Protein AF-A0A2R6E714-F1 (afdb_monomer_lite)

Secondary structure (DSSP, 8-state):
--HHHHHHHT-GGGB--SHHHHHHHHHHHHHHHHTTSS--EEEEETTEEEEE-SS-EEEEETTS-EEEEHHHHHHHHHHHHHHTBTT--PPSSPPP-PPPPTTT--S-S-HHHHHHHHHHHHHHHHHHHHHHHHHHHHHTTSSPPPTT--TTTTTHHHHHHHHHHHHHHHHHHHHHHHHHHHHHHHHHHHHHHHHHHH---TT---TTS-HHHHHHHHTTSS-SPPTTSSSS--

Foldseek 3Di:
DDVVVVCVQPPPVQFQFAPQLQVLLQLQVLQCLVVVVAPWQWDDDRFWIWTDFLAKIWIAGRRLDIDMDDPNSVSSNVSSVQSRGPPHDGDDPHPRSDHDALVPQDQDDCVVVLVVLLVQLVVLLVQLVVLCVVLVCVVVVVDDDDPPDDPVRVPSVVSNVSSCVSNVVSVVSVVVSVVVSVVSRVVSVVSSVRNVSNPDDQLDDHPRDPPVVSCVSNPPPPPDPDPPPPPPPD

Radius of gyration: 31.48 Å; chains: 1; bounding box: 95×39×86 Å

Sequence (234 aa):
MSGEEWEAAFDPESWITGEELLDRVEDELNQRVADREVFARLERREERILAYSDTGYAVVYADGSVEGRGTVLRDVKPTVALCSMESYDPPADPPEGELPEPEEVPEGSGRLGNWMLQAVAGTQVLAGVALLGAWLLITVGVLSPPAGATVRSLNVVGMLVAGVLFVGIGVFLFAVVANARLSDRFRAEEYRNRLRAVDLEPGERPEMLPDEERAALDGREDGRPSEEDAHDAG

Structure (mmCIF, N/CA/C/O backbone):
data_AF-A0A2R6E714-F1
#
_entry.id   AF-A0A2R6E714-F1
#
loop_
_atom_site.group_PDB
_atom_site.id
_atom_site.type_symbol
_atom_site.label_atom_id
_atom_site.label_alt_id
_atom_site.label_comp_id
_atom_site.label_asym_id
_atom_site.label_entity_id
_atom_site.label_seq_id
_atom_site.pdbx_PDB_ins_code
_atom_site.Cartn_x
_atom_site.Cartn_y
_atom_site.Cartn_z
_atom_site.occupancy
_atom_site.B_iso_or_equiv
_atom_site.auth_seq_id
_atom_site.auth_comp_id
_atom_site.auth_asym_id
_atom_site.auth_atom_id
_atom_site.pdbx_PDB_model_num
ATOM 1 N N . MET A 1 1 ? 15.161 -5.461 30.558 1.00 63.09 1 MET A N 1
ATOM 2 C CA . MET A 1 1 ? 13.979 -5.799 31.360 1.00 63.09 1 MET A CA 1
ATOM 3 C C . MET A 1 1 ? 14.310 -7.002 32.212 1.00 63.09 1 MET A C 1
ATOM 5 O O . MET A 1 1 ? 14.762 -8.008 31.666 1.00 63.09 1 MET A O 1
ATOM 9 N N . SER A 1 2 ? 14.175 -6.868 33.526 1.00 76.62 2 SER A N 1
ATOM 10 C CA . SER A 1 2 ? 14.183 -8.005 34.449 1.00 76.62 2 SER A CA 1
ATOM 11 C C . SER A 1 2 ? 12.845 -8.762 34.366 1.00 76.62 2 SER A C 1
ATOM 13 O O . SER A 1 2 ? 11.890 -8.274 33.763 1.00 76.62 2 SER A O 1
ATOM 15 N N . GLY A 1 3 ? 12.768 -9.966 34.941 1.00 78.12 3 GLY A N 1
ATOM 16 C CA . GLY A 1 3 ? 11.505 -10.716 35.010 1.00 78.12 3 GLY A CA 1
ATOM 17 C C . GLY A 1 3 ? 10.437 -10.008 35.852 1.00 78.12 3 GLY A C 1
ATOM 18 O O . GLY A 1 3 ? 9.267 -10.048 35.507 1.00 78.12 3 GLY A O 1
ATOM 19 N N . GLU A 1 4 ? 10.853 -9.287 36.892 1.00 73.75 4 GLU A N 1
ATOM 20 C CA . GLU A 1 4 ? 9.964 -8.524 37.780 1.00 73.75 4 GLU A CA 1
ATOM 21 C C . GLU A 1 4 ? 9.359 -7.296 37.077 1.00 73.75 4 GLU A C 1
ATOM 23 O O . GLU A 1 4 ? 8.185 -6.999 37.268 1.00 73.75 4 GLU A O 1
ATOM 28 N N . GLU A 1 5 ? 10.123 -6.620 36.207 1.00 68.12 5 GLU A N 1
ATOM 29 C CA . GLU A 1 5 ? 9.596 -5.547 35.344 1.00 68.12 5 GLU A CA 1
ATOM 30 C C . GLU A 1 5 ? 8.601 -6.076 34.300 1.00 68.12 5 GLU A C 1
ATOM 32 O O . GLU A 1 5 ? 7.689 -5.358 33.902 1.00 68.12 5 GLU A O 1
ATOM 37 N N . TRP A 1 6 ? 8.771 -7.323 33.847 1.00 68.94 6 TRP A N 1
ATOM 38 C CA . TRP A 1 6 ? 7.810 -7.985 32.962 1.00 68.94 6 TRP A CA 1
ATOM 39 C C . TRP A 1 6 ? 6.520 -8.345 33.703 1.00 68.94 6 TRP A C 1
ATOM 41 O O . TRP A 1 6 ? 5.448 -8.071 33.190 1.00 68.94 6 TRP A O 1
ATOM 51 N N . GLU A 1 7 ? 6.599 -8.917 34.904 1.00 69.00 7 GLU A N 1
ATOM 52 C CA . GLU A 1 7 ? 5.410 -9.284 35.688 1.00 69.00 7 GLU A CA 1
ATOM 53 C C . GLU A 1 7 ? 4.562 -8.047 36.035 1.00 69.00 7 GLU A C 1
ATOM 55 O O . GLU A 1 7 ? 3.351 -8.058 35.845 1.00 69.00 7 GLU A O 1
ATOM 60 N N . ALA A 1 8 ? 5.206 -6.949 36.450 1.00 69.81 8 ALA A N 1
ATOM 61 C CA . ALA A 1 8 ? 4.522 -5.696 36.775 1.00 69.81 8 ALA A CA 1
ATOM 62 C C . ALA A 1 8 ? 3.852 -5.034 35.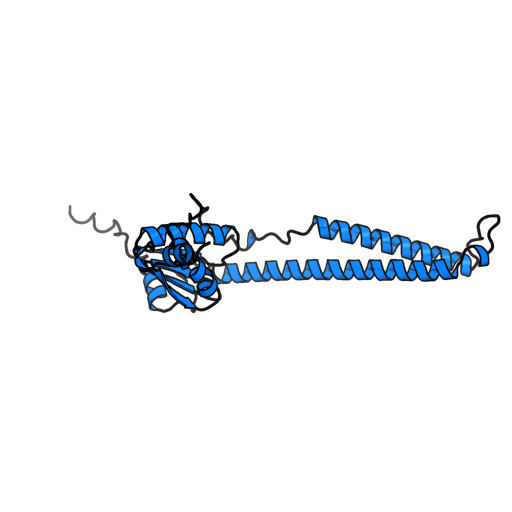557 1.00 69.81 8 ALA A C 1
ATOM 64 O O . ALA A 1 8 ? 2.790 -4.439 35.691 1.00 69.81 8 ALA A O 1
ATOM 65 N N . ALA A 1 9 ? 4.441 -5.144 34.361 1.00 64.06 9 ALA A N 1
ATOM 66 C CA . ALA A 1 9 ? 3.860 -4.577 33.140 1.00 64.06 9 ALA A CA 1
ATOM 67 C C . ALA A 1 9 ? 2.614 -5.339 32.638 1.00 64.06 9 ALA A C 1
ATOM 69 O O . ALA A 1 9 ? 1.855 -4.808 31.829 1.00 64.06 9 ALA A O 1
ATOM 70 N N . PHE A 1 10 ? 2.404 -6.577 33.097 1.00 66.44 10 PHE A N 1
ATOM 71 C CA . PHE A 1 10 ? 1.280 -7.433 32.705 1.00 66.44 10 PHE A CA 1
ATOM 72 C C . PHE A 1 10 ? 0.380 -7.803 33.894 1.00 66.44 10 PHE A C 1
ATOM 74 O O . PHE A 1 10 ? -0.338 -8.800 33.814 1.00 66.44 10 PHE A O 1
ATOM 81 N N . ASP A 1 11 ? 0.399 -7.010 34.972 1.00 71.12 11 ASP A N 1
ATOM 82 C CA . ASP A 1 11 ? -0.481 -7.184 36.128 1.00 71.12 11 ASP A CA 1
ATOM 83 C C . ASP A 1 11 ? -1.913 -6.715 35.796 1.00 71.12 11 ASP A C 1
ATOM 85 O O . ASP A 1 11 ? -2.128 -5.512 35.618 1.00 71.12 11 ASP A O 1
ATOM 89 N N . PRO A 1 12 ? -2.910 -7.620 35.727 1.00 66.31 12 PRO A N 1
ATOM 90 C CA . PRO A 1 12 ? -4.286 -7.261 35.395 1.00 66.31 12 PRO A CA 1
ATOM 91 C C . PRO A 1 12 ? -4.933 -6.296 36.394 1.00 66.31 12 PRO A C 1
ATOM 93 O O . PRO A 1 12 ? -5.880 -5.606 36.029 1.00 66.31 12 PRO A O 1
ATOM 96 N N . GLU A 1 13 ? -4.446 -6.236 37.641 1.00 69.12 13 GLU A N 1
ATOM 97 C CA . GLU A 1 13 ? -4.960 -5.300 38.654 1.00 69.12 13 GLU A CA 1
ATOM 98 C C . GLU A 1 13 ? -4.519 -3.847 38.396 1.00 69.12 13 GLU A C 1
ATOM 100 O O . GLU A 1 13 ? -5.123 -2.921 38.932 1.00 69.12 13 GLU A O 1
ATOM 105 N N . SER A 1 14 ? -3.500 -3.648 37.551 1.00 74.88 14 SER A N 1
ATOM 106 C CA . SER A 1 14 ? -3.000 -2.334 37.111 1.00 74.88 14 SER A CA 1
ATOM 107 C C . SER A 1 14 ? -3.594 -1.854 35.785 1.00 74.88 14 SER A C 1
ATOM 109 O O . SER A 1 14 ? -3.217 -0.798 35.282 1.00 74.88 14 SER A O 1
ATOM 111 N N . TRP A 1 15 ? -4.478 -2.637 35.162 1.00 85.75 15 TRP A N 1
ATOM 112 C CA . TRP A 1 15 ? -5.020 -2.275 33.860 1.00 85.75 15 TRP A CA 1
ATOM 113 C C . TRP A 1 15 ? -6.169 -1.279 33.984 1.00 85.75 15 TRP A C 1
ATOM 115 O O . TRP A 1 15 ? -7.102 -1.452 34.771 1.00 85.75 15 TRP A O 1
ATOM 125 N N . ILE A 1 16 ? -6.113 -0.251 33.145 1.00 89.38 16 ILE A N 1
ATOM 126 C CA . ILE A 1 16 ? -7.151 0.764 33.017 1.00 89.38 16 ILE A CA 1
ATOM 127 C C . ILE A 1 16 ? -8.397 0.109 32.407 1.00 89.38 16 ILE A C 1
ATOM 129 O O . ILE A 1 16 ? -8.319 -0.588 31.393 1.00 89.38 16 ILE A O 1
ATOM 133 N N . THR A 1 17 ? -9.550 0.348 33.032 1.00 91.62 17 THR A N 1
ATOM 134 C CA . THR A 1 17 ? -10.887 -0.097 32.602 1.00 91.62 17 THR A CA 1
ATOM 135 C C . THR A 1 17 ? -11.885 1.053 32.784 1.00 91.62 17 THR A C 1
ATOM 137 O O . THR A 1 17 ? -11.533 2.122 33.281 1.00 91.62 17 THR A O 1
ATOM 140 N N . GLY A 1 18 ? -13.139 0.861 32.387 1.00 92.06 18 GLY A N 1
ATOM 141 C CA . GLY A 1 18 ? -14.184 1.872 32.495 1.00 92.06 18 GLY A CA 1
ATOM 142 C C . GLY A 1 18 ? -14.181 2.861 31.331 1.00 92.06 18 GLY A C 1
ATOM 143 O O . GLY A 1 18 ? -13.723 2.560 30.230 1.00 92.06 18 GLY A O 1
ATOM 144 N N . GLU A 1 19 ? -14.708 4.053 31.596 1.00 93.19 19 GLU A N 1
ATOM 145 C CA . GLU A 1 19 ? -14.774 5.159 30.634 1.00 93.19 19 GLU A CA 1
ATOM 146 C C . GLU A 1 19 ? -13.377 5.590 30.166 1.00 93.19 19 GLU A C 1
ATOM 148 O O . GLU A 1 19 ? -13.167 5.757 28.973 1.00 93.19 19 GLU A O 1
ATOM 153 N N . GLU A 1 20 ? -12.395 5.615 31.074 1.00 93.44 20 GLU A N 1
ATOM 154 C CA . GLU A 1 20 ? -11.011 5.979 30.750 1.00 93.44 20 GLU A CA 1
ATOM 155 C C . GLU A 1 20 ? -10.380 5.038 29.713 1.00 93.44 20 GLU A C 1
ATOM 157 O O . GLU A 1 20 ? -9.683 5.486 28.804 1.00 93.44 20 GLU A O 1
ATOM 162 N N . LEU A 1 21 ? -10.644 3.728 29.803 1.00 94.38 21 LEU A N 1
ATOM 163 C CA . LEU A 1 21 ? -10.187 2.784 28.782 1.00 94.38 21 LEU A CA 1
ATOM 164 C C . LEU A 1 21 ? -10.841 3.080 27.434 1.00 94.38 21 LEU A C 1
ATOM 166 O O . LEU A 1 21 ? -10.167 3.030 26.407 1.00 94.38 21 LEU A O 1
ATOM 170 N N . LEU A 1 22 ? -12.147 3.344 27.433 1.00 95.19 22 LEU A N 1
ATOM 171 C CA . LEU A 1 22 ? -12.879 3.606 26.202 1.00 95.19 22 LEU A CA 1
ATOM 172 C C . LEU A 1 22 ? -12.367 4.879 25.531 1.00 95.19 22 LEU A C 1
ATOM 174 O O . LEU A 1 22 ? -12.078 4.827 24.344 1.00 95.19 22 LEU A O 1
ATOM 178 N N . ASP A 1 23 ? -12.142 5.956 26.276 1.00 94.25 23 ASP A N 1
ATOM 179 C CA . ASP A 1 23 ? -11.608 7.207 25.726 1.00 94.25 23 ASP A CA 1
ATOM 180 C C . ASP A 1 23 ? -10.210 6.986 25.120 1.00 94.25 23 ASP A C 1
ATOM 182 O O . ASP A 1 23 ? -9.949 7.334 23.970 1.00 94.25 23 ASP A O 1
ATOM 186 N N . ARG A 1 24 ? -9.335 6.264 25.833 1.00 95.31 24 ARG A N 1
ATOM 187 C CA . ARG A 1 24 ? -7.996 5.891 25.341 1.00 95.31 24 ARG A CA 1
ATOM 188 C C . ARG A 1 24 ? -8.042 5.021 24.082 1.00 95.31 24 ARG A C 1
ATOM 190 O O . ARG A 1 24 ? -7.160 5.111 23.228 1.00 95.31 24 ARG A O 1
ATOM 197 N N . VAL A 1 25 ? -9.015 4.117 23.985 1.00 95.56 25 VAL A N 1
ATOM 198 C CA . VAL A 1 25 ? -9.2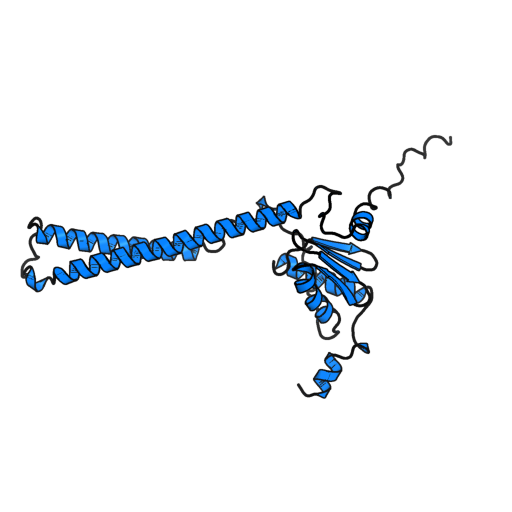06 3.249 22.814 1.00 95.56 25 VAL A CA 1
ATOM 199 C C . VAL A 1 25 ? -9.792 4.031 21.647 1.00 95.56 25 VAL A C 1
ATOM 201 O O . VAL A 1 25 ? -9.364 3.814 20.517 1.00 95.56 25 VAL A O 1
ATOM 204 N N . GLU A 1 26 ? -10.751 4.917 21.898 1.00 94.62 26 GLU A N 1
ATOM 205 C CA . GLU A 1 26 ? -11.333 5.802 20.892 1.00 94.62 26 GLU A CA 1
ATOM 206 C C . GLU A 1 26 ? -10.248 6.665 20.255 1.00 94.62 26 GLU A C 1
ATOM 208 O O . GLU A 1 26 ? -10.126 6.664 19.030 1.00 94.62 26 GLU A O 1
ATOM 213 N N . ASP A 1 27 ? -9.396 7.290 21.068 1.00 95.00 27 ASP A N 1
ATOM 214 C CA . ASP A 1 27 ? -8.318 8.139 20.575 1.00 95.00 27 ASP A CA 1
ATOM 215 C C . ASP A 1 27 ? -7.317 7.361 19.702 1.00 95.00 27 ASP A C 1
ATOM 217 O O . ASP A 1 27 ? -7.001 7.732 18.566 1.00 95.00 27 ASP A O 1
ATOM 221 N N . GLU A 1 28 ? -6.853 6.216 20.200 1.00 95.06 28 GLU A N 1
ATOM 222 C CA . GLU A 1 28 ? -5.918 5.361 19.473 1.00 95.06 28 GLU A CA 1
ATOM 223 C C . GLU A 1 28 ? -6.531 4.803 18.178 1.00 95.06 28 GLU A C 1
ATOM 225 O O . GLU A 1 28 ? -5.862 4.740 17.145 1.00 95.06 28 GLU A O 1
ATOM 230 N N . LEU A 1 29 ? -7.803 4.392 18.197 1.00 94.75 29 LEU A N 1
ATOM 231 C CA . LEU A 1 29 ? -8.477 3.889 17.001 1.00 94.75 29 LEU A CA 1
ATOM 232 C C . LEU A 1 29 ? -8.713 5.003 15.979 1.00 94.75 29 LEU A C 1
ATOM 234 O O . LEU A 1 29 ? -8.493 4.757 14.794 1.00 94.75 29 LEU A O 1
ATOM 238 N N . ASN A 1 30 ? -9.094 6.207 16.410 1.00 94.00 30 ASN A N 1
ATOM 239 C CA . ASN A 1 30 ? -9.240 7.370 15.534 1.00 94.00 30 ASN A CA 1
ATOM 240 C C . ASN A 1 30 ? -7.927 7.669 14.797 1.00 94.00 30 ASN A C 1
ATOM 242 O O . ASN A 1 30 ? -7.911 7.765 13.565 1.00 94.00 30 ASN A O 1
ATOM 246 N N . GLN A 1 31 ? -6.805 7.684 15.523 1.00 93.56 31 GLN A N 1
ATOM 247 C CA . GLN A 1 31 ? -5.484 7.855 14.922 1.00 93.56 31 GLN A CA 1
ATOM 248 C C . GLN A 1 31 ? -5.155 6.741 13.921 1.00 93.56 31 GLN A C 1
ATOM 250 O O . GLN A 1 31 ? -4.731 7.015 12.799 1.00 93.56 31 GLN A O 1
ATOM 255 N N . ARG A 1 32 ? -5.386 5.474 14.281 1.00 93.19 32 ARG A N 1
ATOM 256 C CA . ARG A 1 32 ? -5.108 4.339 13.385 1.00 93.19 32 ARG A CA 1
ATOM 257 C C . ARG A 1 32 ? -5.982 4.326 12.138 1.00 93.19 32 ARG A C 1
ATOM 259 O O . ARG A 1 32 ? -5.533 3.860 11.088 1.00 93.19 32 ARG A O 1
ATOM 266 N N . VAL A 1 33 ? -7.221 4.803 12.230 1.00 91.75 33 VAL A N 1
ATOM 267 C CA . VAL A 1 33 ? -8.089 4.969 11.060 1.00 91.75 33 VAL A CA 1
ATOM 268 C C . VAL A 1 33 ? -7.545 6.078 10.161 1.00 91.75 33 VAL A C 1
ATOM 270 O O . VAL A 1 33 ? -7.397 5.862 8.955 1.00 91.75 33 VAL A O 1
ATOM 273 N N . ALA A 1 34 ? -7.145 7.214 10.737 1.00 88.88 34 ALA A N 1
ATOM 274 C CA . ALA A 1 34 ? -6.533 8.313 9.995 1.00 88.88 34 ALA A CA 1
ATOM 275 C C . ALA A 1 34 ? -5.224 7.897 9.293 1.00 88.88 34 ALA A C 1
ATOM 277 O O . ALA A 1 34 ? -5.010 8.218 8.118 1.00 88.88 34 ALA A O 1
ATOM 278 N N . ASP A 1 35 ? -4.398 7.090 9.963 1.00 88.62 35 ASP A N 1
ATOM 279 C CA . ASP A 1 35 ? -3.160 6.519 9.418 1.00 88.62 35 ASP A CA 1
ATOM 280 C C . ASP A 1 35 ? -3.401 5.341 8.455 1.00 88.62 35 ASP A C 1
ATOM 282 O O . ASP A 1 35 ? -2.468 4.844 7.815 1.00 88.62 35 ASP A O 1
ATOM 286 N N . ARG A 1 36 ? -4.667 4.937 8.265 1.00 87.31 36 ARG A N 1
ATOM 287 C CA . ARG A 1 36 ? -5.111 3.838 7.388 1.00 87.31 36 ARG A CA 1
ATOM 288 C C . ARG A 1 36 ? -4.571 2.470 7.803 1.00 87.31 36 ARG A C 1
ATOM 290 O O . ARG A 1 36 ? -4.453 1.569 6.968 1.00 87.31 36 ARG A O 1
ATOM 297 N N . GLU A 1 37 ? -4.254 2.311 9.079 1.00 88.81 37 GLU A N 1
ATOM 298 C CA . GLU A 1 37 ? -3.864 1.036 9.678 1.00 88.81 37 GLU A CA 1
ATOM 299 C C . GLU A 1 37 ? -5.090 0.182 10.010 1.00 88.81 37 GLU A C 1
ATOM 301 O O . GLU A 1 37 ? -5.045 -1.040 9.877 1.00 88.81 37 GLU A O 1
ATOM 306 N N . VAL A 1 38 ? -6.201 0.832 10.371 1.00 89.88 38 VAL A N 1
ATOM 307 C CA . VAL A 1 38 ? -7.496 0.198 10.642 1.00 89.88 38 VAL A CA 1
ATOM 308 C C . VAL A 1 38 ? -8.525 0.714 9.642 1.00 89.88 38 VAL A C 1
ATOM 310 O O . VAL A 1 38 ? -8.690 1.915 9.460 1.00 89.88 38 VAL A O 1
ATOM 313 N N . PHE A 1 39 ? -9.243 -0.197 8.982 1.00 90.75 39 PHE A N 1
ATOM 314 C CA . PHE A 1 39 ? -10.369 0.156 8.115 1.00 90.75 39 PHE A CA 1
ATOM 315 C C . PHE A 1 39 ? -11.679 -0.163 8.829 1.00 90.75 39 PHE A C 1
ATOM 317 O O . PHE A 1 39 ? -12.171 -1.290 8.737 1.00 90.75 39 PHE A O 1
ATOM 324 N N . ALA A 1 40 ? -12.213 0.812 9.560 1.00 90.31 40 ALA A N 1
ATOM 325 C CA . ALA A 1 40 ? -13.497 0.708 10.237 1.00 90.31 40 ALA A CA 1
ATOM 326 C C . ALA A 1 40 ? -14.094 2.101 10.484 1.00 90.31 40 ALA A C 1
ATOM 328 O O . ALA A 1 40 ? -13.348 3.061 10.653 1.00 90.31 40 ALA A O 1
ATOM 329 N N . ARG A 1 41 ? -15.426 2.197 10.534 1.00 88.44 41 ARG A N 1
ATOM 330 C CA . ARG A 1 41 ? -16.123 3.311 11.188 1.00 88.44 41 ARG A CA 1
ATOM 331 C C . ARG A 1 41 ? -16.172 3.058 12.684 1.00 88.44 41 ARG A C 1
ATOM 333 O O . ARG A 1 41 ? -16.369 1.913 13.093 1.00 88.44 41 ARG A O 1
ATOM 340 N N . LEU A 1 42 ? -16.010 4.121 13.462 1.00 90.25 42 LEU A N 1
ATOM 341 C CA . LEU A 1 42 ? -16.043 4.098 14.918 1.00 90.25 42 LEU A CA 1
ATOM 342 C C . LEU A 1 42 ? -17.310 4.795 15.406 1.00 90.25 42 LEU A C 1
ATOM 344 O O . LEU A 1 42 ? -17.663 5.868 14.925 1.00 90.25 42 LEU A O 1
ATOM 348 N N . GLU A 1 43 ? -17.999 4.180 16.359 1.00 88.56 43 GLU A N 1
ATOM 349 C CA . GLU A 1 43 ? -19.151 4.771 17.028 1.00 88.56 43 GLU A CA 1
ATOM 350 C C . GLU A 1 43 ? -19.029 4.591 18.544 1.00 88.56 43 GLU A C 1
ATOM 352 O O . GLU A 1 43 ? -19.113 3.472 19.066 1.00 88.56 43 GLU A O 1
ATOM 357 N N . ARG A 1 44 ? -18.869 5.709 19.260 1.00 88.88 44 ARG A N 1
ATOM 358 C CA . ARG A 1 44 ? -18.858 5.753 20.724 1.00 88.88 44 ARG A CA 1
ATOM 359 C C . ARG A 1 44 ? -20.275 5.690 21.291 1.00 88.88 44 ARG A C 1
ATOM 361 O O . ARG A 1 44 ? -21.189 6.390 20.849 1.00 88.88 44 ARG A O 1
ATOM 368 N N . ARG A 1 45 ? -20.462 4.841 22.300 1.00 85.56 45 ARG A N 1
ATOM 369 C CA . ARG A 1 45 ? -21.683 4.691 23.113 1.00 85.56 45 ARG A CA 1
ATOM 370 C C . ARG A 1 45 ? -21.301 4.736 24.588 1.00 85.56 45 ARG A C 1
ATOM 372 O O . ARG A 1 45 ? -20.133 4.554 24.885 1.00 85.56 45 ARG A O 1
ATOM 379 N N . GLU A 1 46 ? -22.257 4.937 25.497 1.00 82.38 46 GLU A N 1
ATOM 380 C CA . GLU A 1 46 ? -21.982 5.146 26.936 1.00 82.38 46 GLU A CA 1
ATOM 381 C C . GLU A 1 46 ? -21.017 4.097 27.528 1.00 82.38 46 GLU A C 1
ATOM 383 O O . GLU A 1 46 ? -19.986 4.463 28.085 1.00 82.38 46 GLU A O 1
ATOM 388 N N . GLU A 1 47 ? -21.270 2.803 27.307 1.00 88.81 47 GLU A N 1
ATOM 389 C CA . GLU A 1 47 ? -20.483 1.712 27.917 1.00 88.81 47 GLU A CA 1
ATOM 390 C C . GLU A 1 47 ? -19.659 0.883 26.914 1.00 88.81 47 GLU A C 1
ATOM 392 O O . GLU A 1 47 ? -19.091 -0.152 27.278 1.00 88.81 47 GLU A O 1
ATOM 397 N N . ARG A 1 48 ? -19.610 1.295 25.638 1.00 91.62 48 ARG A N 1
ATOM 398 C CA . ARG A 1 48 ? -18.914 0.537 24.587 1.00 91.62 48 ARG A CA 1
ATOM 399 C C . ARG A 1 48 ? -18.527 1.363 23.365 1.00 91.62 48 ARG A C 1
ATOM 401 O O . ARG A 1 48 ? -19.133 2.393 23.078 1.00 91.62 48 ARG A O 1
ATOM 408 N N . ILE A 1 49 ? -17.565 0.856 22.602 1.00 92.69 49 ILE A N 1
ATOM 409 C CA . ILE A 1 49 ? -17.191 1.361 21.276 1.00 92.69 49 ILE A CA 1
ATOM 410 C C . ILE A 1 49 ? -17.491 0.285 20.244 1.00 92.69 49 ILE A C 1
ATOM 412 O O . ILE A 1 49 ? -17.048 -0.856 20.386 1.00 92.69 49 ILE A O 1
ATOM 416 N N . LEU A 1 50 ? -18.222 0.652 19.194 1.00 92.19 50 LEU A N 1
ATOM 417 C CA . LEU A 1 50 ? -18.432 -0.204 18.035 1.00 92.19 50 LEU A CA 1
ATOM 418 C C . LEU A 1 50 ? -17.506 0.237 16.900 1.00 92.19 50 LEU A C 1
ATOM 420 O O . LEU A 1 50 ? -17.577 1.371 16.440 1.00 92.19 50 LEU A O 1
ATOM 424 N N . ALA A 1 51 ? -16.692 -0.691 16.409 1.00 92.00 51 ALA A N 1
ATOM 425 C CA . ALA A 1 51 ? -15.923 -0.548 15.184 1.00 92.00 51 ALA A CA 1
ATOM 426 C C . ALA A 1 51 ? -16.478 -1.502 14.119 1.00 92.00 51 ALA A C 1
ATOM 428 O O . ALA A 1 51 ? -16.606 -2.699 14.380 1.00 92.00 51 ALA A O 1
ATOM 429 N N . TYR A 1 52 ? -16.785 -1.029 12.912 1.00 90.69 52 TYR A N 1
ATOM 430 C CA . TYR A 1 52 ? -17.314 -1.894 11.848 1.00 90.69 52 TYR A CA 1
ATOM 431 C C . TYR A 1 52 ? -16.812 -1.539 10.454 1.00 90.69 52 TYR A C 1
ATOM 433 O O . TYR A 1 52 ? -16.464 -0.400 10.159 1.00 90.69 52 TYR A O 1
ATOM 441 N N . SER A 1 53 ? -16.782 -2.541 9.578 1.00 89.44 53 SER A N 1
ATOM 442 C CA . SER A 1 53 ? -16.420 -2.401 8.171 1.00 89.44 53 SER A CA 1
ATOM 443 C C . SER A 1 53 ? -17.277 -3.293 7.273 1.00 89.44 53 SER A C 1
ATOM 445 O O . SER A 1 53 ? -18.282 -3.855 7.694 1.00 89.44 53 SER A O 1
ATOM 447 N N . ASP A 1 54 ? -16.853 -3.443 6.022 1.00 86.31 54 ASP A N 1
ATOM 448 C CA . ASP A 1 54 ? -17.435 -4.327 5.018 1.00 86.31 54 ASP A CA 1
ATOM 449 C C . ASP A 1 54 ? -17.157 -5.815 5.291 1.00 86.31 54 ASP A C 1
ATOM 451 O O . ASP A 1 54 ? -17.847 -6.689 4.772 1.00 86.31 54 ASP A O 1
ATOM 455 N N . THR A 1 55 ? -16.140 -6.125 6.104 1.00 85.44 55 THR A N 1
ATOM 456 C CA . THR A 1 55 ? -15.640 -7.502 6.292 1.00 85.44 55 THR A CA 1
ATOM 457 C C . THR A 1 55 ? -15.599 -7.978 7.742 1.00 85.44 55 THR A C 1
ATOM 459 O O . THR A 1 55 ? -15.384 -9.167 7.992 1.00 85.44 55 THR A O 1
ATOM 462 N N . GLY A 1 56 ? -15.802 -7.090 8.712 1.00 90.38 56 GLY A N 1
ATOM 463 C CA . GLY A 1 56 ? -15.890 -7.462 10.116 1.00 90.38 56 GLY A CA 1
ATOM 464 C C . GLY A 1 56 ? -16.401 -6.340 11.008 1.00 90.38 56 GLY A C 1
ATOM 465 O O . GLY A 1 56 ? -16.624 -5.218 10.560 1.00 90.38 56 GLY A O 1
ATOM 466 N N . TYR A 1 57 ? -16.527 -6.658 12.289 1.00 92.94 57 TYR A N 1
ATOM 467 C CA . TYR A 1 57 ? -16.860 -5.708 13.341 1.00 92.94 57 TYR A CA 1
ATOM 468 C C . TYR A 1 57 ? -16.168 -6.104 14.646 1.00 92.94 57 TYR A C 1
ATOM 470 O O . TYR A 1 57 ? -15.762 -7.261 14.817 1.00 92.94 57 TYR A O 1
ATOM 478 N N . ALA A 1 58 ? -16.042 -5.147 15.556 1.00 95.00 58 ALA A N 1
ATOM 479 C CA . ALA A 1 58 ? -15.599 -5.345 16.922 1.00 95.00 58 ALA A CA 1
ATOM 480 C C . ALA A 1 58 ? -16.384 -4.431 17.868 1.00 95.00 58 ALA A C 1
ATOM 482 O O . ALA A 1 58 ? -16.598 -3.261 17.563 1.00 95.00 58 ALA A O 1
ATOM 483 N N . VAL A 1 59 ? -16.785 -4.968 19.013 1.00 95.06 59 VAL A N 1
ATOM 484 C CA . VAL A 1 59 ? -17.381 -4.238 20.130 1.00 95.06 59 VAL A CA 1
ATOM 485 C C . VAL A 1 59 ? -16.382 -4.285 21.274 1.00 95.06 59 VAL A C 1
ATOM 487 O O . VAL A 1 59 ? -15.974 -5.370 21.688 1.00 95.06 59 VAL A O 1
ATOM 490 N N . VAL A 1 60 ? -15.965 -3.115 21.746 1.00 95.81 60 VAL A N 1
ATOM 491 C CA . VAL A 1 60 ? -15.101 -2.956 22.918 1.00 95.81 60 VAL A CA 1
ATOM 492 C C . VAL A 1 60 ? -15.966 -2.517 24.081 1.00 95.81 60 VAL A C 1
ATOM 494 O O . VAL A 1 60 ? -16.639 -1.493 23.983 1.00 95.81 60 VAL A O 1
ATOM 497 N N . TYR A 1 61 ? -15.938 -3.272 25.169 1.00 94.56 61 TYR A N 1
ATOM 498 C CA . TYR A 1 61 ? -16.671 -2.949 26.386 1.00 94.56 61 TYR A CA 1
ATOM 499 C C . TYR A 1 61 ? -15.761 -2.263 27.406 1.00 94.56 61 TYR A C 1
ATOM 501 O O . TYR A 1 61 ? -14.538 -2.414 27.381 1.00 94.56 61 TYR A O 1
ATOM 509 N N . ALA A 1 62 ? -16.371 -1.529 28.336 1.00 93.56 62 ALA A N 1
ATOM 510 C CA . ALA A 1 62 ? -15.663 -0.829 29.405 1.00 93.56 62 ALA A CA 1
ATOM 511 C C . ALA A 1 62 ? -14.802 -1.757 30.291 1.00 93.56 62 ALA A C 1
ATOM 513 O O . ALA A 1 62 ? -13.809 -1.321 30.860 1.00 93.56 62 ALA A O 1
ATOM 514 N N . ASP A 1 63 ? -15.134 -3.044 30.398 1.00 90.19 63 ASP A N 1
ATOM 515 C CA .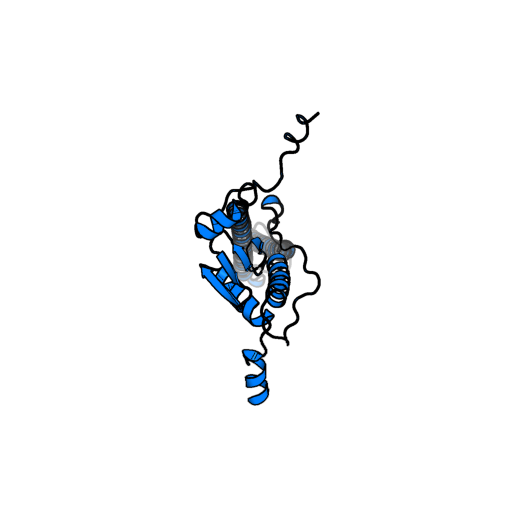 ASP A 1 63 ? -14.343 -4.028 31.150 1.00 90.19 63 ASP A CA 1
ATOM 516 C C . ASP A 1 63 ? -13.086 -4.520 30.399 1.00 90.19 63 ASP A C 1
ATOM 518 O O . ASP A 1 63 ? -12.346 -5.362 30.908 1.00 90.19 63 ASP A O 1
ATOM 522 N N . GLY A 1 64 ? -12.843 -4.011 29.186 1.00 90.06 64 GLY A N 1
ATOM 523 C CA . GLY A 1 64 ? -11.735 -4.404 28.316 1.00 90.06 64 GLY A CA 1
ATOM 524 C C . GLY A 1 64 ? -11.984 -5.679 27.515 1.00 90.06 64 GLY A C 1
ATOM 525 O O . GLY A 1 64 ? -11.106 -6.116 26.761 1.00 90.06 64 GLY A O 1
ATOM 526 N N . SER A 1 65 ? -13.170 -6.283 27.626 1.00 92.62 65 SER A N 1
ATOM 527 C CA . SER A 1 65 ? -13.556 -7.382 26.750 1.00 92.62 65 SER A CA 1
ATOM 528 C C . SER A 1 65 ? -13.813 -6.879 25.324 1.00 92.62 65 SER A C 1
ATOM 530 O O . SER A 1 65 ? -14.263 -5.754 25.092 1.00 92.62 65 SER A O 1
ATOM 532 N N . VAL A 1 66 ? -13.474 -7.721 24.342 1.00 95.44 66 VAL A N 1
ATOM 533 C CA . VAL A 1 66 ? -13.656 -7.417 22.917 1.00 95.44 66 VAL A CA 1
ATOM 534 C C . VAL A 1 66 ? -14.352 -8.583 22.236 1.00 95.44 66 VAL A C 1
ATOM 536 O O . VAL A 1 66 ? -13.814 -9.695 22.179 1.00 95.44 66 VAL A O 1
ATOM 539 N N . GLU A 1 67 ? -15.522 -8.313 21.674 1.00 93.94 67 GLU A N 1
ATOM 540 C CA . GLU A 1 67 ? -16.312 -9.259 20.889 1.00 93.94 67 GLU A CA 1
ATOM 541 C C . GLU A 1 67 ? -16.329 -8.842 19.422 1.00 93.94 67 GLU A C 1
ATOM 543 O O . GLU A 1 67 ? -16.191 -7.668 19.103 1.00 93.94 67 GLU A O 1
ATOM 548 N N . GLY A 1 68 ? -16.477 -9.785 18.493 1.00 92.94 68 GLY A N 1
ATOM 549 C CA . GLY A 1 68 ? -16.546 -9.429 17.078 1.00 92.94 68 GLY A CA 1
ATOM 550 C C . GLY A 1 68 ? -16.148 -10.539 16.122 1.00 92.94 68 GLY A C 1
ATOM 551 O O . GLY A 1 68 ? -16.048 -11.715 16.485 1.00 92.94 68 GLY A O 1
ATOM 552 N N . ARG A 1 69 ? -15.895 -10.153 14.871 1.00 91.94 69 ARG A N 1
ATOM 553 C CA . ARG A 1 69 ? -15.397 -11.041 13.814 1.00 91.94 69 ARG A CA 1
ATOM 554 C C . ARG A 1 69 ? -14.594 -10.289 12.762 1.00 91.94 69 ARG A C 1
ATOM 556 O O . ARG A 1 69 ? -14.745 -9.090 12.564 1.00 91.94 69 ARG A O 1
ATOM 563 N N . GLY A 1 70 ? -13.794 -11.053 12.023 1.00 91.44 70 GLY A N 1
ATOM 564 C CA . GLY A 1 70 ? -13.073 -10.561 10.854 1.00 91.44 70 GLY A CA 1
ATOM 565 C C . GLY A 1 70 ? -11.849 -9.722 11.210 1.00 91.44 70 GLY A C 1
ATOM 566 O O . GLY A 1 70 ? -11.300 -9.817 12.309 1.00 91.44 70 GLY A O 1
ATOM 567 N N . THR A 1 71 ? -11.401 -8.932 10.240 1.00 90.81 71 THR A N 1
ATOM 568 C CA . THR A 1 71 ? -10.164 -8.146 10.338 1.00 90.81 71 THR A CA 1
ATOM 569 C C . THR A 1 71 ? -10.272 -7.052 11.399 1.00 90.81 71 THR A C 1
ATOM 571 O O . THR A 1 71 ? -9.332 -6.859 12.156 1.00 90.81 71 THR A O 1
ATOM 574 N N . VAL A 1 72 ? -11.454 -6.449 11.566 1.00 92.56 72 VAL A N 1
ATOM 575 C CA . VAL A 1 72 ? -11.688 -5.410 12.584 1.00 92.56 72 VAL A CA 1
ATOM 576 C C . VAL A 1 72 ? -11.403 -5.931 13.998 1.00 92.56 72 VAL A C 1
ATOM 578 O O . VAL A 1 72 ? -10.645 -5.308 14.729 1.00 92.56 72 VAL A O 1
ATOM 581 N N . LEU A 1 73 ? -11.900 -7.120 14.369 1.00 94.56 73 LEU A N 1
ATOM 582 C CA . LEU A 1 73 ? -11.572 -7.738 15.665 1.00 94.56 73 LEU A CA 1
ATOM 583 C C . LEU A 1 73 ? -10.063 -7.965 15.836 1.00 94.56 73 LEU A C 1
ATOM 585 O O . LEU A 1 73 ? -9.518 -7.772 16.925 1.00 94.56 73 LEU A O 1
ATOM 589 N N . ARG A 1 74 ? -9.392 -8.415 14.769 1.00 93.75 74 ARG A N 1
ATOM 590 C CA . ARG A 1 74 ? -7.951 -8.684 14.789 1.00 93.75 74 ARG A CA 1
ATOM 591 C C . ARG A 1 74 ? -7.142 -7.409 15.028 1.00 93.75 74 ARG A C 1
ATOM 593 O O . ARG A 1 74 ? -6.120 -7.498 15.703 1.00 93.75 74 ARG A O 1
ATOM 600 N N . ASP A 1 75 ? -7.595 -6.281 14.499 1.00 93.69 75 ASP A N 1
ATOM 601 C CA . ASP A 1 75 ? -6.871 -5.014 14.578 1.00 93.69 75 ASP A CA 1
ATOM 602 C C . ASP A 1 75 ? -7.202 -4.236 15.863 1.00 93.69 75 ASP A C 1
ATOM 604 O O . ASP A 1 75 ? -6.316 -3.622 16.455 1.00 93.69 75 ASP A O 1
ATOM 608 N N . VAL A 1 76 ? -8.443 -4.332 16.354 1.00 94.94 76 VAL A N 1
ATOM 609 C CA . VAL A 1 76 ? -8.908 -3.654 17.578 1.00 94.94 76 VAL A CA 1
ATOM 610 C C . VAL A 1 76 ? -8.389 -4.332 18.848 1.00 94.94 76 VAL A C 1
ATOM 612 O O . VAL A 1 76 ? -8.005 -3.657 19.799 1.00 94.94 76 VAL A O 1
ATOM 615 N N . LYS A 1 77 ? -8.327 -5.667 18.895 1.00 94.38 77 LYS A N 1
ATOM 616 C CA . LYS A 1 77 ? -7.938 -6.383 20.123 1.00 94.38 77 LYS A CA 1
ATOM 617 C C . LYS A 1 77 ? -6.532 -6.010 20.642 1.00 94.38 77 LYS A C 1
ATOM 619 O O . LYS A 1 77 ? -6.399 -5.810 21.849 1.00 94.38 77 LYS A O 1
ATOM 624 N N . PRO A 1 78 ? -5.488 -5.888 19.795 1.00 94.25 78 PRO A N 1
ATOM 625 C CA . PRO A 1 78 ? -4.188 -5.378 20.228 1.00 94.25 78 PRO A CA 1
ATOM 626 C C . PRO A 1 78 ? -4.236 -3.928 20.719 1.00 94.25 78 PRO A C 1
ATOM 628 O O . PRO A 1 78 ? -3.525 -3.605 21.662 1.00 94.25 78 PRO A O 1
ATOM 631 N N . THR A 1 79 ? -5.065 -3.071 20.112 1.00 94.69 79 THR A N 1
ATOM 632 C CA . THR A 1 79 ? -5.264 -1.683 20.562 1.00 94.69 79 THR A CA 1
ATOM 633 C C . THR A 1 79 ? -5.791 -1.639 21.987 1.00 94.69 79 THR A C 1
ATOM 635 O O . THR A 1 79 ? -5.183 -1.000 22.834 1.00 94.69 79 THR A O 1
ATOM 638 N N . VAL A 1 80 ? -6.862 -2.382 22.278 1.00 95.19 80 VAL A N 1
ATOM 639 C CA . VAL A 1 80 ? -7.468 -2.416 23.619 1.00 95.19 80 VAL A CA 1
ATOM 640 C C . VAL A 1 80 ? -6.461 -2.874 24.671 1.00 95.19 80 VAL A C 1
ATOM 642 O O . VAL A 1 80 ? -6.352 -2.254 25.722 1.00 95.19 80 VAL A O 1
ATOM 645 N N . ALA A 1 81 ? -5.671 -3.905 24.361 1.00 92.44 81 ALA A N 1
ATOM 646 C CA . ALA A 1 81 ? -4.641 -4.404 25.269 1.00 92.44 81 ALA A CA 1
ATOM 647 C C . ALA A 1 81 ? -3.504 -3.399 25.524 1.00 92.44 81 ALA A C 1
ATOM 649 O O . ALA A 1 81 ? -2.915 -3.417 26.598 1.00 92.44 81 ALA A O 1
ATOM 650 N N . LEU A 1 82 ? -3.158 -2.552 24.549 1.00 91.94 82 LEU A N 1
ATOM 651 C CA . LEU A 1 82 ? -2.169 -1.488 24.746 1.00 91.94 82 LEU A CA 1
ATOM 652 C C . LEU A 1 82 ? -2.772 -0.332 25.542 1.00 91.94 82 LEU A C 1
ATOM 654 O O . LEU A 1 82 ? -2.180 0.106 26.523 1.00 91.94 82 LEU A O 1
ATOM 658 N N . CYS A 1 83 ? -3.971 0.117 25.172 1.00 93.94 83 CYS A N 1
ATOM 659 C CA . CYS A 1 83 ? -4.658 1.215 25.844 1.00 93.94 83 CYS A CA 1
ATOM 660 C C . CYS A 1 83 ? -4.999 0.893 27.303 1.00 93.94 83 CYS A C 1
ATOM 662 O O . CYS A 1 83 ? -5.038 1.818 28.110 1.00 93.94 83 CYS A O 1
ATOM 664 N N . SER A 1 84 ? -5.166 -0.382 27.667 1.00 91.88 84 SER A N 1
ATOM 665 C CA . SER A 1 84 ? -5.362 -0.796 29.058 1.00 91.88 84 SER A CA 1
ATOM 666 C C . SER A 1 84 ? -4.095 -0.700 29.916 1.00 91.88 84 SER A C 1
ATOM 668 O O . SER A 1 84 ? -4.190 -0.769 31.135 1.00 91.88 84 SER A O 1
ATOM 670 N N . MET A 1 85 ? -2.904 -0.550 29.332 1.00 90.38 85 MET A N 1
ATOM 671 C CA . MET A 1 85 ? -1.660 -0.402 30.094 1.00 90.38 85 MET A CA 1
ATOM 672 C C . MET A 1 85 ? -1.439 1.061 30.489 1.00 90.38 85 MET A C 1
ATOM 674 O O . MET A 1 85 ? -1.347 1.917 29.613 1.00 90.38 85 MET A O 1
ATOM 678 N N . GLU A 1 86 ? -1.220 1.346 31.777 1.00 85.25 86 GLU A N 1
ATOM 679 C CA . GLU A 1 86 ? -0.877 2.702 32.258 1.00 85.25 86 GLU A CA 1
ATOM 680 C C . GLU A 1 86 ? 0.377 3.284 31.585 1.00 85.25 86 GLU A C 1
ATOM 682 O O . GLU A 1 86 ? 0.495 4.491 31.401 1.00 85.25 86 GLU A O 1
ATOM 687 N N . SER A 1 87 ? 1.330 2.420 31.216 1.00 84.94 87 SER A N 1
ATOM 688 C CA . SER A 1 87 ? 2.590 2.829 30.578 1.00 84.94 87 SER A CA 1
ATOM 689 C C . SER A 1 87 ? 2.454 3.233 29.108 1.00 84.94 87 SER A C 1
ATOM 691 O O . SER A 1 87 ? 3.376 3.839 28.559 1.00 84.94 87 SER A O 1
ATOM 693 N N . TYR A 1 88 ? 1.341 2.873 28.468 1.00 88.69 88 TYR A N 1
ATOM 694 C CA . TYR A 1 88 ? 1.028 3.313 27.117 1.00 88.69 88 TYR A CA 1
ATOM 695 C C . TYR A 1 88 ? 0.370 4.689 27.183 1.00 88.69 88 TYR A C 1
ATOM 697 O O . TYR A 1 88 ? -0.421 4.947 28.085 1.00 88.69 88 TYR A O 1
ATOM 705 N N . ASP A 1 89 ? 0.676 5.563 26.235 1.00 89.50 89 ASP A N 1
ATOM 706 C CA . ASP A 1 89 ? 0.048 6.879 26.138 1.00 89.50 89 ASP A CA 1
ATOM 707 C C . ASP A 1 89 ? -0.522 7.022 24.723 1.00 89.50 89 ASP A C 1
ATOM 709 O O . ASP A 1 89 ? 0.262 7.080 23.766 1.00 89.50 89 ASP A O 1
ATOM 713 N N . PRO A 1 90 ? -1.856 6.967 24.560 1.00 91.38 90 PRO A N 1
ATOM 714 C CA . PRO A 1 90 ? -2.505 7.197 23.278 1.00 91.38 90 PRO A CA 1
ATOM 715 C C . PRO A 1 90 ? -2.190 8.595 22.721 1.00 91.38 90 PRO A C 1
ATOM 717 O O . PRO A 1 90 ? -1.825 9.507 23.467 1.00 91.38 90 PRO A O 1
ATOM 720 N N . PRO A 1 91 ? -2.328 8.795 21.402 1.00 90.19 91 PRO A N 1
ATOM 721 C CA . PRO A 1 91 ? -2.172 10.108 20.790 1.00 90.19 91 PRO A CA 1
ATOM 722 C C . PRO A 1 91 ? -3.147 11.115 21.409 1.00 90.19 91 PRO A C 1
ATOM 724 O O . PRO A 1 91 ? -4.347 10.875 21.469 1.00 90.19 91 PRO A O 1
ATOM 727 N N . ALA A 1 92 ? -2.625 12.266 21.835 1.00 81.44 92 ALA A N 1
ATOM 728 C CA . ALA A 1 92 ? -3.448 13.355 22.342 1.00 81.44 92 ALA A CA 1
ATOM 729 C C . ALA A 1 92 ? -4.096 14.117 21.175 1.00 81.44 92 ALA A C 1
ATOM 731 O O . ALA A 1 92 ? -3.371 14.646 20.330 1.00 81.44 92 ALA A O 1
ATOM 732 N N . ASP A 1 93 ? -5.429 14.215 21.183 1.00 83.62 93 ASP A N 1
ATOM 733 C CA . ASP A 1 93 ? -6.242 14.938 20.188 1.00 83.62 93 ASP A CA 1
ATOM 734 C C . ASP A 1 93 ? -6.088 14.381 18.755 1.00 83.62 93 ASP A C 1
ATOM 736 O O . ASP A 1 93 ? -5.563 15.058 17.861 1.00 83.62 93 ASP A O 1
ATOM 740 N N . PRO A 1 94 ? -6.478 13.113 18.521 1.00 86.75 94 PRO A N 1
ATOM 741 C CA . PRO A 1 94 ? -6.443 12.534 17.188 1.00 86.75 94 PRO A CA 1
ATOM 742 C C . PRO A 1 94 ? -7.487 13.209 16.289 1.00 86.75 94 PRO A C 1
ATOM 744 O O . PRO A 1 94 ? -8.518 13.686 16.768 1.00 86.75 94 PRO A O 1
ATOM 747 N N . PRO A 1 95 ? -7.261 13.238 14.965 1.00 85.06 95 PRO A N 1
ATOM 748 C CA . PRO A 1 95 ? -8.319 13.634 14.047 1.00 85.06 95 PRO A CA 1
ATOM 749 C C . PRO A 1 95 ? -9.524 12.711 14.240 1.00 85.06 95 PRO A C 1
ATOM 751 O O . PRO A 1 95 ? -9.352 11.521 14.509 1.00 85.06 95 PRO A O 1
ATOM 754 N N . GLU A 1 96 ? -10.732 13.241 14.054 1.00 77.19 96 GLU A N 1
ATOM 755 C CA . GLU A 1 96 ? -11.932 12.409 13.975 1.00 77.19 96 GLU A CA 1
ATOM 756 C C . GLU A 1 96 ? -11.670 11.334 12.908 1.00 77.19 96 GLU A C 1
ATOM 758 O O . GLU A 1 96 ? -11.316 11.658 11.770 1.00 77.19 96 GLU A O 1
ATOM 763 N N . GLY A 1 97 ? -11.707 10.057 13.311 1.00 67.38 97 GLY A N 1
ATOM 764 C CA . GLY A 1 97 ? -11.293 8.887 12.531 1.00 67.38 97 GLY A CA 1
ATOM 765 C C . GLY A 1 97 ? -12.272 8.563 11.411 1.00 67.38 97 GLY A C 1
ATOM 766 O O . GLY A 1 97 ? -12.754 7.437 11.281 1.00 67.38 97 GLY A O 1
ATOM 767 N N . GLU A 1 98 ? -12.607 9.570 10.616 1.00 77.19 98 GLU A N 1
ATOM 768 C CA . GLU A 1 98 ? -13.511 9.472 9.497 1.00 77.19 98 GLU A CA 1
ATOM 769 C C . GLU A 1 98 ? -12.784 8.814 8.327 1.00 77.19 98 GLU A C 1
ATOM 771 O O . GLU A 1 98 ? -11.696 9.211 7.894 1.00 77.19 98 GLU A O 1
ATOM 776 N N . LEU A 1 99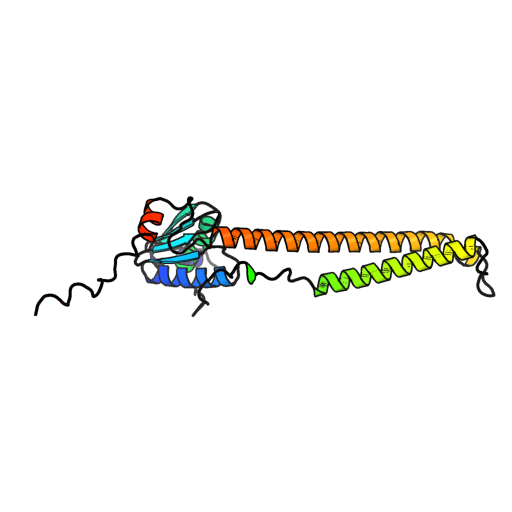 ? -13.402 7.756 7.807 1.00 83.88 99 LEU A N 1
ATOM 777 C CA . LEU A 1 99 ? -12.957 7.168 6.557 1.00 83.88 99 LEU A CA 1
ATOM 778 C C . LEU A 1 99 ? -13.139 8.205 5.436 1.00 83.88 99 LEU A C 1
ATOM 780 O O . LEU A 1 99 ? -14.198 8.828 5.372 1.00 83.88 99 LEU A O 1
ATOM 784 N N . PRO A 1 100 ? -12.154 8.364 4.533 1.00 82.00 100 PRO A N 1
ATOM 785 C CA . PRO A 1 100 ? -12.263 9.326 3.443 1.00 82.00 100 PRO A CA 1
ATOM 786 C C . PRO A 1 100 ? -13.429 8.970 2.526 1.00 82.00 100 PRO A C 1
ATOM 788 O O . PRO A 1 100 ? -13.748 7.787 2.348 1.00 82.00 100 PRO A O 1
ATOM 791 N N . GLU A 1 101 ? -14.011 9.969 1.867 1.00 81.81 101 GLU A N 1
ATOM 792 C CA . GLU A 1 101 ? -15.050 9.693 0.883 1.00 81.81 101 GLU A CA 1
ATOM 793 C C . GLU A 1 101 ? -14.459 8.888 -0.294 1.00 81.81 101 GLU A C 1
ATOM 795 O O . GLU A 1 101 ? -13.303 9.097 -0.695 1.00 81.81 101 GLU A O 1
ATOM 800 N N . PRO A 1 102 ? -15.225 7.969 -0.916 1.00 83.81 102 PRO A N 1
ATOM 801 C CA . PRO A 1 102 ? -14.738 7.172 -2.044 1.00 83.81 102 PRO A CA 1
ATOM 802 C C . PRO A 1 102 ? -14.142 8.010 -3.190 1.00 83.81 102 PRO A C 1
ATOM 804 O O . PRO A 1 102 ? -13.261 7.545 -3.919 1.00 83.81 102 PRO A O 1
ATOM 807 N N . GLU A 1 103 ? -14.621 9.236 -3.384 1.00 82.12 103 GLU A N 1
ATOM 808 C CA . GLU A 1 103 ? -14.174 10.134 -4.452 1.00 82.12 103 GLU A CA 1
ATOM 809 C C . GLU A 1 103 ? -12.829 10.807 -4.144 1.00 82.12 103 GLU A C 1
ATOM 811 O O . GLU A 1 103 ? -12.063 11.110 -5.061 1.00 82.12 103 GLU A O 1
ATOM 816 N N . GLU A 1 104 ? -12.493 10.960 -2.864 1.00 83.00 104 GLU A N 1
ATOM 817 C CA . GLU A 1 104 ? -11.275 11.626 -2.398 1.00 83.00 104 GLU A CA 1
ATOM 818 C C . GLU A 1 104 ? -10.040 10.723 -2.466 1.00 83.00 104 GLU A C 1
ATOM 820 O O . GLU A 1 104 ? -8.904 11.201 -2.412 1.00 83.00 104 GLU A O 1
ATOM 825 N N . VAL A 1 105 ? -10.234 9.410 -2.630 1.00 81.62 105 VAL A N 1
ATOM 826 C CA . VAL A 1 105 ? -9.148 8.426 -2.705 1.00 81.62 105 VAL A CA 1
ATOM 827 C C . VAL A 1 105 ? -8.289 8.679 -3.955 1.00 81.62 105 VAL A C 1
ATOM 829 O O . VAL A 1 105 ? -8.740 8.413 -5.081 1.00 81.62 105 VAL A O 1
ATOM 832 N N . PRO A 1 106 ? -7.025 9.127 -3.804 1.00 75.50 106 PRO A N 1
ATOM 833 C CA . PRO A 1 106 ? -6.183 9.469 -4.939 1.00 75.50 106 PRO A CA 1
ATOM 834 C C . PRO A 1 106 ? -5.698 8.222 -5.682 1.00 75.50 106 PRO A C 1
ATOM 836 O O . PRO A 1 106 ? -5.335 7.204 -5.090 1.00 75.50 106 PRO A O 1
ATOM 839 N N . GLU A 1 107 ? -5.598 8.328 -7.007 1.00 71.19 107 GLU A N 1
ATOM 840 C CA . GLU A 1 107 ? -5.045 7.270 -7.856 1.00 71.19 107 GLU A CA 1
ATOM 841 C C . GLU A 1 107 ? -3.509 7.298 -7.822 1.00 71.19 107 GLU A C 1
ATOM 843 O O . GLU A 1 107 ? -2.846 7.870 -8.688 1.00 71.19 107 GLU A O 1
ATOM 848 N N . GLY A 1 108 ? -2.939 6.661 -6.798 1.00 66.00 108 GLY A N 1
ATOM 849 C CA . GLY A 1 108 ? -1.526 6.279 -6.738 1.00 66.00 108 GLY A CA 1
ATOM 850 C C . GLY A 1 108 ? -0.559 7.326 -6.162 1.00 66.00 108 GLY A C 1
ATOM 851 O O . GLY A 1 108 ? -0.527 8.495 -6.547 1.00 66.00 108 GLY A O 1
ATOM 852 N N . SER A 1 109 ? 0.326 6.863 -5.275 1.00 65.19 109 SER A N 1
ATOM 853 C CA . SER A 1 109 ? 1.398 7.648 -4.638 1.00 65.19 109 SER A CA 1
ATOM 854 C C . SER A 1 109 ? 2.733 7.606 -5.408 1.00 65.19 109 SER A C 1
ATOM 856 O O . SER A 1 109 ? 3.584 8.477 -5.239 1.00 65.19 109 SER A O 1
ATOM 858 N N . GLY A 1 110 ? 2.919 6.638 -6.314 1.00 70.69 110 GLY A N 1
ATOM 859 C CA . GLY A 1 110 ? 4.202 6.329 -6.967 1.00 70.69 110 GLY A CA 1
ATOM 860 C C . GLY A 1 110 ? 4.559 7.127 -8.230 1.00 70.69 110 GLY A C 1
ATOM 861 O O . GLY A 1 110 ? 5.416 6.688 -8.999 1.00 70.69 110 GLY A O 1
ATOM 862 N N . ARG A 1 111 ? 3.921 8.278 -8.497 1.00 76.06 111 ARG A N 1
ATOM 863 C CA . ARG A 1 111 ? 4.060 9.007 -9.782 1.00 76.06 111 ARG A CA 1
ATOM 864 C C . ARG A 1 111 ? 5.512 9.322 -10.161 1.00 76.06 111 ARG A C 1
ATOM 866 O O . ARG A 1 111 ? 5.889 9.107 -11.310 1.00 76.06 111 ARG A O 1
ATOM 873 N N . LEU A 1 112 ? 6.329 9.785 -9.211 1.00 80.50 112 LEU A N 1
ATOM 874 C CA . LEU A 1 112 ? 7.725 10.158 -9.471 1.00 80.50 112 LEU A CA 1
ATOM 875 C C . LEU A 1 112 ? 8.600 8.937 -9.803 1.00 80.50 112 LEU A C 1
ATOM 877 O O . LEU A 1 112 ? 9.337 8.954 -10.787 1.00 80.50 112 LEU A O 1
ATOM 881 N N . GLY A 1 113 ? 8.491 7.863 -9.014 1.00 84.62 113 GLY A N 1
ATOM 882 C CA . GLY A 1 113 ? 9.250 6.627 -9.234 1.00 84.62 113 GLY A CA 1
ATOM 883 C C . GLY A 1 113 ? 8.887 5.958 -10.560 1.00 84.62 113 GLY A C 1
ATOM 884 O O . GLY A 1 113 ? 9.772 5.591 -11.335 1.00 84.62 113 GLY A O 1
ATOM 885 N N . ASN A 1 114 ? 7.589 5.899 -10.872 1.00 85.88 114 ASN A N 1
ATOM 886 C CA . ASN A 1 114 ? 7.098 5.391 -12.153 1.00 85.88 114 ASN A CA 1
ATOM 887 C C . ASN A 1 114 ? 7.604 6.236 -13.327 1.00 85.88 114 ASN A C 1
ATOM 889 O O . ASN A 1 114 ? 8.029 5.679 -14.338 1.00 85.88 114 ASN A O 1
ATOM 893 N N . TRP A 1 115 ? 7.610 7.564 -13.190 1.00 88.38 115 TRP A N 1
ATOM 894 C CA . TRP A 1 115 ? 8.128 8.458 -14.222 1.00 88.38 115 TRP A CA 1
ATOM 895 C C . TRP A 1 115 ? 9.632 8.269 -14.452 1.00 88.38 115 TRP A C 1
ATOM 897 O O . TRP A 1 115 ? 10.066 8.157 -15.597 1.00 88.38 115 TRP A O 1
ATOM 907 N N . MET A 1 116 ? 10.426 8.151 -13.384 1.00 92.00 116 MET A N 1
ATOM 908 C CA . MET A 1 116 ? 11.867 7.906 -13.483 1.00 92.00 116 MET A CA 1
ATOM 909 C C . MET A 1 116 ? 12.166 6.579 -14.193 1.00 92.00 116 MET A C 1
ATOM 911 O O . MET A 1 116 ? 12.968 6.546 -15.126 1.00 92.00 116 MET A O 1
ATOM 915 N N . LEU A 1 117 ? 11.486 5.493 -13.807 1.00 91.56 117 LEU A N 1
ATOM 916 C CA . LEU A 1 117 ? 11.643 4.191 -14.460 1.00 91.56 117 LEU A CA 1
ATOM 917 C C . LEU A 1 117 ? 11.210 4.225 -15.929 1.00 91.56 117 LEU A C 1
ATOM 919 O O . LEU A 1 117 ? 11.891 3.643 -16.768 1.00 91.56 117 LEU A O 1
ATOM 923 N N . GLN A 1 118 ? 10.131 4.938 -16.264 1.00 93.19 118 GLN A N 1
ATOM 924 C CA . GLN A 1 118 ? 9.707 5.127 -17.655 1.00 93.19 118 GLN A CA 1
ATOM 925 C C . GLN A 1 118 ? 10.711 5.948 -18.466 1.00 93.19 118 GLN A C 1
ATOM 927 O O . GLN A 1 118 ? 10.960 5.614 -19.622 1.00 93.19 118 GLN A O 1
ATOM 932 N N . ALA A 1 119 ? 11.313 6.988 -17.886 1.00 95.81 119 ALA A N 1
ATOM 933 C CA . ALA A 1 119 ? 12.337 7.790 -18.553 1.00 95.81 119 ALA A CA 1
ATOM 934 C C . ALA A 1 119 ? 13.596 6.958 -18.852 1.00 95.81 119 ALA A C 1
ATOM 936 O O . ALA A 1 119 ? 14.121 7.002 -19.971 1.00 95.81 119 ALA A O 1
ATOM 937 N N . VAL A 1 120 ? 14.043 6.149 -17.884 1.00 95.69 120 VAL A N 1
ATOM 938 C CA . VAL A 1 120 ? 15.159 5.206 -18.061 1.00 95.69 120 VAL A CA 1
ATOM 939 C C . VAL A 1 120 ? 14.809 4.163 -19.121 1.00 95.69 120 VAL A C 1
ATOM 941 O O . VAL A 1 120 ? 15.563 3.995 -20.079 1.00 95.69 120 VAL A O 1
ATOM 944 N N . ALA A 1 121 ? 13.641 3.523 -19.010 1.00 95.75 121 ALA A N 1
ATOM 945 C CA . ALA A 1 121 ? 13.167 2.532 -19.973 1.00 95.75 121 ALA A CA 1
ATOM 946 C C . ALA A 1 121 ? 13.085 3.111 -21.393 1.00 95.75 121 ALA A C 1
ATOM 948 O O . ALA A 1 121 ? 13.600 2.511 -22.334 1.00 95.75 121 ALA A O 1
ATOM 949 N N . GLY A 1 122 ? 12.510 4.306 -21.551 1.00 96.44 122 GLY A N 1
ATOM 950 C CA . GLY A 1 122 ? 12.391 4.999 -22.832 1.00 96.44 122 GLY A CA 1
ATOM 951 C C . GLY A 1 122 ? 13.749 5.330 -23.443 1.00 96.44 122 GLY A C 1
ATOM 952 O O . GLY A 1 122 ? 13.993 5.004 -24.603 1.00 96.44 122 GLY A O 1
ATOM 953 N N . THR A 1 123 ? 14.667 5.892 -22.654 1.00 97.81 123 THR A N 1
ATOM 954 C CA . THR A 1 123 ? 16.043 6.172 -23.100 1.00 97.81 123 THR A CA 1
ATOM 955 C C . THR A 1 123 ? 16.752 4.891 -23.535 1.00 97.81 123 THR A C 1
ATOM 957 O O . THR A 1 123 ? 17.443 4.870 -24.553 1.00 97.81 123 THR A O 1
ATOM 960 N N . GLN A 1 124 ? 16.546 3.799 -22.802 1.00 96.31 124 GLN A N 1
ATOM 961 C CA . GLN A 1 124 ? 17.176 2.520 -23.083 1.00 96.31 124 GLN A CA 1
ATOM 962 C C . GLN A 1 124 ? 16.627 1.863 -24.355 1.00 96.31 124 GLN A C 1
ATOM 964 O O . GLN A 1 124 ? 17.411 1.390 -25.180 1.00 96.31 124 GLN A O 1
ATOM 969 N N . VAL A 1 125 ? 15.308 1.907 -24.573 1.00 98.00 125 VAL A N 1
ATOM 970 C CA . VAL A 1 125 ? 14.695 1.471 -25.837 1.00 98.00 125 VAL A CA 1
ATOM 971 C C . VAL A 1 125 ? 15.210 2.317 -26.999 1.00 98.00 125 VAL A C 1
ATOM 973 O O . VAL A 1 125 ? 15.607 1.754 -28.014 1.00 98.00 125 VAL A O 1
ATOM 976 N N . LEU A 1 126 ? 15.271 3.645 -26.856 1.00 98.12 126 LEU A N 1
ATOM 977 C CA . LEU A 1 126 ? 15.785 4.536 -27.902 1.00 98.12 126 LEU A CA 1
ATOM 978 C C . LEU A 1 126 ? 17.247 4.233 -28.248 1.00 98.12 126 LEU A C 1
ATOM 980 O O . LEU A 1 126 ? 17.580 4.110 -29.426 1.00 98.12 126 LEU A O 1
ATOM 984 N N . ALA A 1 127 ? 18.108 4.056 -27.244 1.00 97.44 127 ALA A N 1
ATOM 985 C CA . ALA A 1 127 ? 19.503 3.677 -27.448 1.00 97.44 127 ALA A CA 1
ATOM 986 C C . ALA A 1 127 ? 19.626 2.304 -28.128 1.00 97.44 127 ALA A C 1
ATOM 988 O O . ALA A 1 127 ? 20.409 2.144 -29.065 1.00 97.44 127 ALA A O 1
ATOM 989 N N . GLY A 1 128 ? 18.816 1.328 -27.710 1.00 97.56 128 GLY A N 1
ATOM 990 C CA . GLY A 1 128 ? 18.773 0.004 -28.323 1.00 97.56 128 GLY A CA 1
ATOM 991 C C . GLY A 1 128 ? 18.326 0.046 -29.786 1.00 97.56 128 GLY A C 1
ATOM 992 O O . GLY A 1 128 ? 18.987 -0.527 -30.648 1.00 97.56 128 GLY A O 1
ATOM 993 N N . VAL A 1 129 ? 17.260 0.788 -30.093 1.00 98.00 129 VAL A N 1
ATOM 994 C CA . VAL A 1 129 ? 16.767 0.996 -31.465 1.00 98.00 129 VAL A CA 1
ATOM 995 C C . VAL A 1 129 ? 17.805 1.720 -32.321 1.00 98.00 129 VAL A C 1
ATOM 997 O O . VAL A 1 129 ? 18.028 1.322 -33.462 1.00 98.00 129 VAL A O 1
ATOM 1000 N N . ALA A 1 130 ? 18.487 2.734 -31.782 1.00 96.31 130 ALA A N 1
ATOM 1001 C CA . ALA A 1 130 ? 19.559 3.430 -32.489 1.00 96.31 130 ALA A CA 1
ATOM 1002 C C . ALA A 1 130 ? 20.733 2.492 -32.816 1.00 96.31 130 ALA A C 1
ATOM 1004 O O . ALA A 1 130 ? 21.227 2.506 -33.944 1.00 96.31 130 ALA A O 1
ATOM 1005 N N . LEU A 1 131 ? 21.140 1.635 -31.871 1.00 94.62 131 LEU A N 1
ATOM 1006 C CA . LEU A 1 131 ? 22.178 0.622 -32.091 1.00 94.62 131 LEU A CA 1
ATOM 1007 C C . LEU A 1 131 ? 21.770 -0.397 -33.159 1.00 94.62 131 LEU A C 1
ATOM 1009 O O . LEU A 1 131 ? 22.559 -0.683 -34.060 1.00 94.62 131 LEU A O 1
ATOM 1013 N N . LEU A 1 132 ? 20.538 -0.909 -33.100 1.00 95.50 132 LEU A N 1
ATOM 1014 C CA . LEU A 1 132 ? 20.008 -1.844 -34.097 1.00 95.50 132 LEU A CA 1
ATOM 1015 C C . LEU A 1 132 ? 19.888 -1.197 -35.482 1.00 95.50 132 LEU A C 1
ATOM 1017 O O . LEU A 1 132 ? 20.227 -1.821 -36.486 1.00 95.50 132 LEU A O 1
ATOM 1021 N N . GLY A 1 133 ? 19.457 0.063 -35.543 1.00 94.62 133 GLY A N 1
ATOM 1022 C CA . GLY A 1 133 ? 19.386 0.838 -36.779 1.00 94.62 133 GLY A CA 1
ATOM 1023 C C . GLY A 1 133 ? 20.766 1.068 -37.393 1.00 94.62 133 GLY A C 1
ATOM 1024 O O . GLY A 1 133 ? 20.960 0.806 -38.578 1.00 94.62 133 GLY A O 1
ATOM 1025 N N . ALA A 1 134 ? 21.748 1.488 -36.591 1.00 90.81 134 ALA A N 1
ATOM 1026 C CA . ALA A 1 134 ? 23.127 1.667 -37.042 1.00 90.81 134 ALA A CA 1
ATOM 1027 C C . ALA A 1 134 ? 23.736 0.347 -37.538 1.00 90.81 134 ALA A C 1
ATOM 1029 O O . ALA A 1 134 ? 24.315 0.302 -38.624 1.00 90.81 134 ALA A O 1
ATOM 1030 N N . TRP A 1 135 ? 23.542 -0.737 -36.781 1.00 91.31 135 TRP A N 1
ATOM 1031 C CA . TRP A 1 135 ? 23.942 -2.084 -37.177 1.00 91.31 135 TRP A CA 1
ATOM 1032 C C . TRP A 1 135 ? 23.356 -2.474 -38.542 1.00 91.31 135 TRP A C 1
ATOM 1034 O O . TRP A 1 135 ? 24.099 -2.903 -39.428 1.00 91.31 135 TRP A O 1
ATOM 1044 N N . LEU A 1 136 ? 22.049 -2.283 -38.742 1.00 92.12 136 LEU A N 1
ATOM 1045 C CA . LEU A 1 136 ? 21.355 -2.642 -39.979 1.00 92.12 136 LEU A CA 1
ATOM 1046 C C . LEU A 1 136 ? 21.857 -1.825 -41.177 1.00 92.12 136 LEU A C 1
ATOM 1048 O O . LEU A 1 136 ? 22.176 -2.392 -42.220 1.00 92.12 136 LEU A O 1
ATOM 1052 N N . LEU A 1 137 ? 21.963 -0.503 -41.025 1.00 91.88 137 LEU A N 1
ATOM 1053 C CA . LEU A 1 137 ? 22.389 0.401 -42.097 1.00 91.88 137 LEU A CA 1
ATOM 1054 C C . LEU A 1 137 ? 23.835 0.141 -42.544 1.00 91.88 137 LEU A C 1
ATOM 1056 O O . LEU A 1 137 ? 24.117 0.189 -43.742 1.00 91.88 137 LEU A O 1
ATOM 1060 N N . ILE A 1 138 ? 24.739 -0.166 -41.606 1.00 86.94 138 ILE A N 1
ATOM 1061 C CA . ILE A 1 138 ? 26.119 -0.572 -41.920 1.00 86.94 138 ILE A CA 1
ATOM 1062 C C . ILE A 1 138 ? 26.123 -1.937 -42.618 1.00 86.94 138 ILE A C 1
ATOM 1064 O O . ILE A 1 138 ? 26.824 -2.122 -43.610 1.00 86.94 138 ILE A O 1
ATOM 1068 N N . THR A 1 139 ? 25.321 -2.891 -42.136 1.00 85.06 139 THR A N 1
ATOM 1069 C CA . THR A 1 139 ? 25.277 -4.260 -42.679 1.00 85.06 139 THR A CA 1
ATOM 1070 C C . THR A 1 139 ? 24.733 -4.305 -44.109 1.00 85.06 139 THR A C 1
ATOM 1072 O O . THR A 1 139 ? 25.229 -5.073 -44.928 1.00 85.06 139 THR A O 1
ATOM 1075 N N . VAL A 1 140 ? 23.750 -3.461 -44.435 1.00 88.62 140 VAL A N 1
ATOM 1076 C CA . VAL A 1 140 ? 23.163 -3.353 -45.786 1.00 88.62 140 VAL A CA 1
ATOM 1077 C C . VAL A 1 140 ? 23.998 -2.445 -46.711 1.00 88.62 140 VAL A C 1
ATOM 1079 O O . VAL A 1 140 ? 23.722 -2.349 -47.903 1.00 88.62 140 VAL A O 1
ATOM 1082 N N . GLY A 1 141 ? 25.055 -1.804 -46.197 1.00 83.69 141 GLY A N 1
ATOM 1083 C CA . GLY A 1 141 ? 25.961 -0.964 -46.987 1.00 83.69 141 GLY A CA 1
ATOM 1084 C C . GLY A 1 141 ? 25.422 0.435 -47.301 1.00 83.69 141 GLY A C 1
ATOM 1085 O O . GLY A 1 141 ? 25.945 1.105 -48.187 1.00 83.69 141 GLY A O 1
ATOM 1086 N N . VAL A 1 142 ? 24.390 0.888 -46.580 1.00 88.38 142 VAL A N 1
ATOM 1087 C CA . VAL A 1 142 ? 23.839 2.250 -46.699 1.00 88.38 142 VAL A CA 1
ATOM 1088 C C . VAL A 1 142 ? 24.761 3.269 -46.024 1.00 88.38 142 VAL A C 1
ATOM 1090 O O . VAL A 1 142 ? 24.931 4.379 -46.523 1.00 88.38 142 VAL A O 1
ATOM 1093 N N . LEU A 1 143 ? 25.369 2.892 -44.894 1.00 83.00 143 LEU A N 1
ATOM 1094 C CA . LEU A 1 143 ? 26.346 3.704 -44.169 1.00 83.00 143 LEU A CA 1
ATOM 1095 C C . LEU A 1 143 ? 27.746 3.100 -44.288 1.00 83.00 143 LEU A C 1
ATOM 1097 O O . LEU A 1 143 ? 27.958 1.926 -43.983 1.00 83.00 143 LEU A O 1
ATOM 1101 N N . SER A 1 144 ? 28.715 3.931 -44.668 1.00 76.75 144 SER A N 1
ATOM 1102 C CA . SER A 1 144 ? 30.129 3.561 -44.627 1.00 76.75 144 SER A CA 1
ATOM 1103 C C . SER A 1 144 ? 30.675 3.659 -43.198 1.00 76.75 144 SER A C 1
ATOM 1105 O O . SER A 1 144 ? 30.330 4.601 -42.477 1.00 76.75 144 SER A O 1
ATOM 1107 N N . PRO A 1 145 ? 31.567 2.741 -42.783 1.00 72.12 145 PRO A N 1
ATOM 1108 C CA . PRO A 1 145 ? 32.355 2.893 -41.565 1.00 72.12 145 PRO A CA 1
ATOM 1109 C C . PRO A 1 145 ? 33.061 4.261 -41.506 1.00 72.12 145 PRO A C 1
ATOM 1111 O O . PRO A 1 145 ? 33.492 4.758 -42.551 1.00 72.12 145 PRO A O 1
ATOM 1114 N N . PRO A 1 146 ? 33.244 4.858 -40.312 1.00 72.38 146 PRO A N 1
ATOM 1115 C CA . PRO A 1 146 ? 34.072 6.050 -40.146 1.00 72.38 146 PRO A CA 1
ATOM 1116 C C . PRO A 1 146 ? 35.472 5.850 -40.740 1.00 72.38 146 PRO A C 1
ATOM 1118 O O . PRO A 1 146 ? 36.007 4.738 -40.719 1.00 72.38 146 PRO A O 1
ATOM 1121 N N . ALA A 1 147 ? 36.085 6.926 -41.245 1.00 60.88 147 ALA A N 1
ATOM 1122 C CA . ALA A 1 147 ? 37.415 6.868 -41.848 1.00 60.88 147 ALA A CA 1
ATOM 1123 C C . ALA A 1 147 ? 38.433 6.226 -40.884 1.00 60.88 147 ALA A C 1
ATOM 1125 O O . ALA A 1 147 ? 38.643 6.712 -39.776 1.00 60.88 147 ALA A O 1
ATOM 1126 N N . GLY A 1 148 ? 39.043 5.115 -41.311 1.00 63.53 148 GLY A N 1
ATOM 1127 C CA . GLY A 1 148 ? 39.996 4.333 -40.512 1.00 63.53 148 GLY A CA 1
ATOM 1128 C C . GLY A 1 148 ? 39.407 3.118 -39.781 1.00 63.53 148 GLY A C 1
ATOM 1129 O O . GLY A 1 148 ? 40.170 2.326 -39.234 1.00 63.53 148 GLY A O 1
ATOM 1130 N N . ALA A 1 149 ? 38.086 2.916 -39.805 1.00 64.12 149 ALA A N 1
ATOM 1131 C CA . ALA A 1 149 ? 37.435 1.734 -39.244 1.00 64.12 149 ALA A CA 1
ATOM 1132 C C . ALA A 1 149 ? 37.022 0.735 -40.340 1.00 64.12 149 ALA A C 1
ATOM 1134 O O . ALA A 1 149 ? 36.561 1.105 -41.416 1.00 64.12 149 ALA A O 1
ATOM 1135 N N . THR A 1 150 ? 37.149 -0.559 -40.055 1.00 63.34 150 THR A N 1
ATOM 1136 C CA . THR A 1 150 ? 36.572 -1.649 -40.857 1.00 63.34 150 THR A CA 1
ATOM 1137 C C . THR A 1 150 ? 35.333 -2.205 -40.156 1.00 63.34 150 THR A C 1
ATOM 1139 O O . THR A 1 150 ? 35.209 -2.116 -38.937 1.00 63.34 150 THR A O 1
ATOM 1142 N N . VAL A 1 151 ? 34.425 -2.854 -40.893 1.00 63.81 151 VAL A N 1
ATOM 1143 C CA . VAL A 1 151 ? 33.248 -3.550 -40.319 1.00 63.81 151 VAL A CA 1
ATOM 1144 C C . VAL A 1 151 ? 33.663 -4.509 -39.189 1.00 63.81 151 VAL A C 1
ATOM 1146 O O . VAL A 1 151 ? 32.988 -4.625 -38.169 1.00 63.81 151 VAL A O 1
ATOM 1149 N N . ARG A 1 152 ? 34.833 -5.144 -39.324 1.00 64.44 152 ARG A N 1
ATOM 1150 C CA . ARG A 1 152 ? 35.412 -6.015 -38.296 1.00 64.44 152 ARG A CA 1
ATOM 1151 C C . ARG A 1 152 ? 35.896 -5.243 -37.060 1.00 64.44 152 ARG A C 1
ATOM 1153 O O . ARG A 1 152 ? 35.744 -5.752 -35.955 1.00 64.44 152 ARG A O 1
ATOM 1160 N N . SER A 1 153 ? 36.447 -4.036 -37.218 1.00 64.00 153 SER A N 1
ATOM 1161 C CA . SER A 1 153 ? 36.924 -3.221 -36.089 1.00 64.00 153 SER A CA 1
ATOM 1162 C C . SER A 1 153 ? 35.802 -2.511 -35.327 1.00 64.00 153 SER A C 1
ATOM 1164 O O . SER A 1 153 ? 35.996 -2.154 -34.173 1.00 64.00 153 SER A O 1
ATOM 1166 N N . LEU A 1 154 ? 34.626 -2.330 -35.937 1.00 66.94 154 LEU A N 1
ATOM 1167 C CA . LEU A 1 154 ? 33.447 -1.727 -35.297 1.00 66.94 154 LEU A CA 1
ATOM 1168 C C . LEU A 1 154 ? 32.660 -2.689 -34.393 1.00 66.94 154 LEU A C 1
ATOM 1170 O O . LEU A 1 154 ? 31.654 -2.282 -33.829 1.00 66.94 154 LEU A O 1
ATOM 1174 N N . ASN A 1 155 ? 33.095 -3.947 -34.248 1.00 78.81 155 ASN A N 1
ATOM 1175 C CA . ASN A 1 155 ? 32.379 -4.990 -33.504 1.00 78.81 155 ASN A CA 1
ATOM 1176 C C . ASN A 1 155 ? 30.861 -4.966 -33.776 1.00 78.81 155 ASN A C 1
ATOM 1178 O O . ASN A 1 155 ? 30.035 -4.826 -32.875 1.00 78.81 155 ASN A O 1
ATOM 1182 N N . VAL A 1 156 ? 30.500 -5.083 -35.054 1.00 83.50 156 VAL A N 1
ATOM 1183 C CA . VAL A 1 156 ? 29.112 -5.008 -35.538 1.00 83.50 156 VAL A CA 1
ATOM 1184 C C . VAL A 1 156 ? 28.218 -6.057 -34.862 1.00 83.50 156 VAL A C 1
ATOM 1186 O O . VAL A 1 156 ? 27.067 -5.778 -34.542 1.00 83.50 156 VAL A O 1
ATOM 1189 N N . VAL A 1 157 ? 28.760 -7.233 -34.535 1.00 85.81 157 VAL A N 1
ATOM 1190 C CA . VAL A 1 157 ? 28.050 -8.242 -33.728 1.00 85.81 157 VAL A CA 1
ATOM 1191 C C . VAL A 1 157 ? 27.764 -7.724 -32.313 1.00 85.81 157 VAL A C 1
ATOM 1193 O O . VAL A 1 157 ? 26.656 -7.895 -31.812 1.00 85.81 157 VAL A O 1
ATOM 1196 N N . GLY A 1 158 ? 28.723 -7.041 -31.685 1.00 88.12 158 GLY A N 1
ATOM 1197 C CA . GLY A 1 158 ? 28.532 -6.377 -30.396 1.00 88.12 158 GLY A CA 1
ATOM 1198 C C . GLY A 1 158 ? 27.437 -5.308 -30.426 1.00 88.12 158 GLY A C 1
ATOM 1199 O O . GLY A 1 158 ? 26.642 -5.247 -29.493 1.00 88.12 158 GLY A O 1
ATOM 1200 N N . MET A 1 159 ? 27.333 -4.523 -31.506 1.00 90.50 159 MET A N 1
ATOM 1201 C CA . MET A 1 159 ? 26.248 -3.543 -31.681 1.00 90.50 159 MET A CA 1
ATOM 1202 C C . MET A 1 159 ? 24.871 -4.212 -31.730 1.00 90.50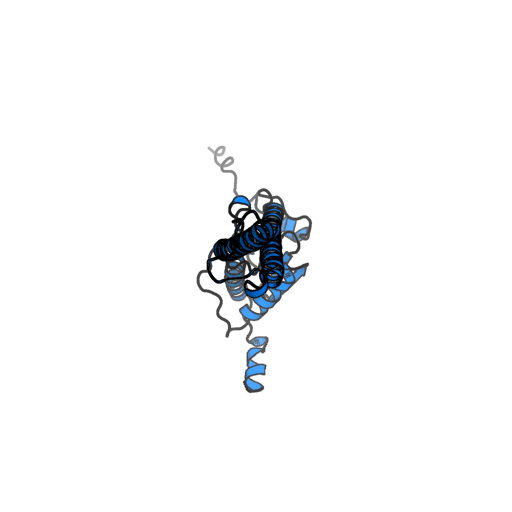 159 MET A C 1
ATOM 1204 O O . MET A 1 159 ? 23.947 -3.738 -31.074 1.00 90.50 159 MET A O 1
ATOM 1208 N N . LEU A 1 160 ? 24.741 -5.328 -32.459 1.00 92.44 160 LEU A N 1
ATOM 1209 C CA . LEU A 1 160 ? 23.502 -6.107 -32.515 1.00 92.44 160 LEU A CA 1
ATOM 1210 C C . LEU A 1 160 ? 23.119 -6.641 -31.131 1.00 92.44 160 LEU A C 1
ATOM 1212 O O . LEU A 1 160 ? 22.001 -6.419 -30.675 1.00 92.44 160 LEU A O 1
ATOM 1216 N N . VAL A 1 161 ? 24.048 -7.320 -30.450 1.00 95.06 161 VAL A N 1
ATOM 1217 C CA . VAL A 1 161 ? 23.794 -7.922 -29.130 1.00 95.06 161 VAL A CA 1
ATOM 1218 C C . VAL A 1 161 ? 23.442 -6.852 -28.098 1.00 95.06 161 VAL A C 1
ATOM 1220 O O . VAL A 1 161 ? 22.455 -7.000 -27.379 1.00 95.06 161 VAL A O 1
ATOM 1223 N N . ALA A 1 162 ? 24.201 -5.755 -28.052 1.00 94.81 162 ALA A N 1
ATOM 1224 C CA . ALA A 1 162 ? 23.907 -4.632 -27.171 1.00 94.81 162 ALA A CA 1
ATOM 1225 C C . ALA A 1 162 ? 22.552 -4.000 -27.514 1.00 94.81 162 ALA A C 1
ATOM 1227 O O . ALA A 1 162 ? 21.748 -3.780 -26.617 1.00 94.81 162 ALA A O 1
ATOM 1228 N N . GLY A 1 163 ? 22.254 -3.775 -28.795 1.00 96.62 163 GLY A N 1
ATOM 1229 C CA . GLY A 1 163 ? 20.973 -3.230 -29.235 1.00 96.62 163 GLY A CA 1
ATOM 1230 C C . GLY A 1 163 ? 19.785 -4.078 -28.777 1.00 96.62 163 GLY A C 1
ATOM 1231 O O . GLY A 1 163 ? 18.859 -3.554 -28.159 1.00 96.62 163 GLY A O 1
ATOM 1232 N N . VAL A 1 164 ? 19.848 -5.398 -28.992 1.00 97.75 164 VAL A N 1
ATOM 1233 C CA . VAL A 1 164 ? 18.823 -6.344 -28.516 1.00 97.75 164 VAL A CA 1
ATOM 1234 C C . VAL A 1 164 ? 18.697 -6.299 -26.995 1.00 97.75 164 VAL A C 1
ATOM 1236 O O . VAL A 1 164 ? 17.581 -6.243 -26.484 1.00 97.75 164 VAL A O 1
ATOM 1239 N N . LEU A 1 165 ? 19.814 -6.285 -26.264 1.00 97.88 165 LEU A N 1
ATOM 1240 C CA . LEU A 1 165 ? 19.807 -6.245 -24.802 1.00 97.88 165 LEU A CA 1
ATOM 1241 C C . LEU A 1 165 ? 19.175 -4.952 -24.267 1.00 97.88 165 LEU A C 1
ATOM 1243 O O . LEU A 1 165 ? 18.347 -4.998 -23.361 1.00 97.88 165 LEU A O 1
ATOM 1247 N N . PHE A 1 166 ? 19.531 -3.804 -24.844 1.00 98.00 166 PHE A N 1
ATOM 1248 C CA . PHE A 1 166 ? 18.969 -2.507 -24.479 1.00 98.00 166 PHE A CA 1
ATOM 1249 C C . PHE A 1 166 ? 17.457 -2.473 -24.725 1.00 98.00 166 PHE A C 1
ATOM 1251 O O . PHE A 1 166 ? 16.703 -2.129 -23.816 1.00 98.00 166 PHE A O 1
ATOM 1258 N N . VAL A 1 167 ? 16.995 -2.906 -25.902 1.00 98.19 167 VAL A N 1
ATOM 1259 C CA . VAL A 1 167 ? 15.553 -2.994 -26.181 1.00 98.19 167 VAL A CA 1
ATOM 1260 C C . VAL A 1 167 ? 14.867 -3.962 -25.218 1.00 98.19 167 VAL A C 1
ATOM 1262 O O . VAL A 1 167 ? 13.849 -3.606 -24.634 1.00 98.19 167 VAL A O 1
ATOM 1265 N N . GLY A 1 168 ? 15.430 -5.153 -25.008 1.00 98.31 168 GLY A N 1
ATOM 1266 C CA . GLY A 1 168 ? 14.850 -6.176 -24.139 1.00 98.31 168 GLY A CA 1
ATOM 1267 C C . GLY A 1 168 ? 14.678 -5.699 -22.697 1.00 98.31 168 GLY A C 1
ATOM 1268 O O . GLY A 1 168 ? 13.591 -5.819 -22.135 1.00 98.31 168 GLY A O 1
ATOM 1269 N N . ILE A 1 169 ? 15.717 -5.093 -22.116 1.00 97.44 169 ILE A N 1
ATOM 1270 C CA . ILE A 1 169 ? 15.646 -4.526 -20.763 1.00 97.44 169 ILE A CA 1
ATOM 1271 C C . ILE A 1 169 ? 14.672 -3.343 -20.722 1.00 97.44 169 ILE A C 1
ATOM 1273 O O . ILE A 1 169 ? 13.871 -3.253 -19.798 1.00 97.44 169 ILE A O 1
ATOM 1277 N N . GLY A 1 170 ? 14.692 -2.452 -21.716 1.00 97.62 170 GLY A N 1
ATOM 1278 C CA . GLY A 1 170 ? 13.774 -1.315 -21.765 1.00 97.62 170 GLY A CA 1
ATOM 1279 C C . GLY A 1 170 ? 12.302 -1.747 -21.822 1.00 97.62 170 GLY A C 1
ATOM 1280 O O . GLY A 1 170 ? 11.478 -1.245 -21.059 1.00 97.62 170 GLY A O 1
ATOM 1281 N N . VAL A 1 171 ? 11.976 -2.737 -22.658 1.00 97.50 171 VAL A N 1
ATOM 1282 C CA . VAL A 1 171 ? 10.634 -3.342 -22.728 1.00 97.50 171 VAL A CA 1
ATOM 1283 C C . VAL A 1 171 ? 10.254 -4.000 -21.403 1.00 97.50 171 VAL A C 1
ATOM 1285 O O . VAL A 1 171 ? 9.139 -3.803 -20.922 1.00 97.50 171 VAL A O 1
ATOM 1288 N N . PHE A 1 172 ? 11.176 -4.740 -20.784 1.00 97.19 172 PHE A N 1
ATOM 1289 C CA . PHE A 1 172 ? 10.948 -5.346 -19.474 1.00 97.19 172 PHE A CA 1
ATOM 1290 C C . PHE A 1 172 ? 10.621 -4.292 -18.406 1.00 97.19 172 PHE A C 1
ATOM 1292 O O . PHE A 1 172 ? 9.639 -4.437 -17.682 1.00 97.19 172 PHE A O 1
ATOM 1299 N N . LEU A 1 173 ? 11.380 -3.194 -18.347 1.00 95.81 173 LEU A N 1
ATOM 1300 C CA . LEU A 1 173 ? 11.121 -2.097 -17.413 1.00 95.81 173 LEU A CA 1
ATOM 1301 C C . LEU A 1 173 ? 9.747 -1.453 -17.649 1.00 95.81 173 LEU A C 1
ATOM 1303 O O . LEU A 1 173 ? 9.021 -1.199 -16.688 1.00 95.81 173 LEU A O 1
ATOM 1307 N N . PHE A 1 174 ? 9.341 -1.246 -18.907 1.00 94.94 174 PHE A N 1
ATOM 1308 C CA . PHE A 1 174 ? 7.986 -0.778 -19.212 1.00 94.94 174 PHE A CA 1
ATOM 1309 C C . PHE A 1 174 ? 6.908 -1.748 -18.727 1.00 94.94 174 PHE A C 1
ATOM 1311 O O . PHE A 1 174 ? 5.909 -1.296 -18.169 1.00 94.94 174 PHE A O 1
ATOM 1318 N N . ALA A 1 175 ? 7.103 -3.057 -18.902 1.00 94.62 175 ALA A N 1
ATOM 1319 C CA . ALA A 1 175 ? 6.164 -4.066 -18.420 1.00 94.62 175 ALA A CA 1
ATOM 1320 C C . ALA A 1 175 ? 6.028 -4.029 -16.888 1.00 94.62 175 ALA A C 1
ATOM 1322 O O . ALA A 1 175 ? 4.910 -4.059 -16.374 1.00 94.62 175 ALA A O 1
ATOM 1323 N N . VAL A 1 176 ? 7.142 -3.881 -16.163 1.00 92.31 176 VAL A N 1
ATOM 1324 C CA . VAL A 1 176 ? 7.139 -3.724 -14.699 1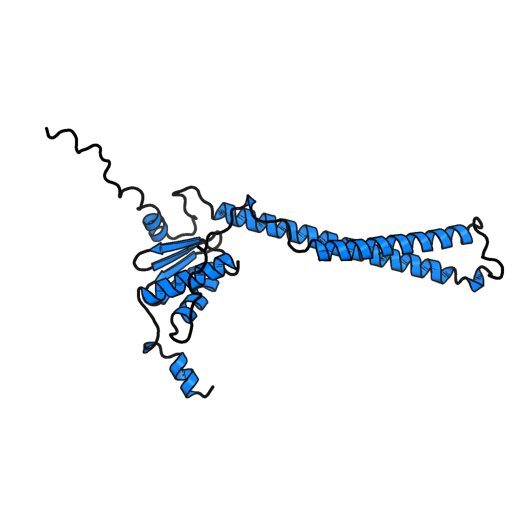.00 92.31 176 VAL A CA 1
ATOM 1325 C C . VAL A 1 176 ? 6.339 -2.487 -14.280 1.00 92.31 176 VAL A C 1
ATOM 1327 O O . VAL A 1 176 ? 5.455 -2.595 -13.430 1.00 92.31 176 VAL A O 1
ATOM 1330 N N . VAL A 1 177 ? 6.584 -1.327 -14.901 1.00 90.94 177 VAL A N 1
ATOM 1331 C CA . VAL A 1 177 ? 5.849 -0.094 -14.564 1.00 90.94 177 VAL A CA 1
ATOM 1332 C C . VAL A 1 177 ? 4.368 -0.195 -14.937 1.00 90.94 177 VAL A C 1
ATOM 1334 O O . VAL A 1 177 ? 3.510 0.257 -14.180 1.00 90.94 177 VAL A O 1
ATOM 1337 N N . ALA A 1 178 ? 4.043 -0.786 -16.088 1.00 90.19 178 ALA A N 1
ATOM 1338 C CA . ALA A 1 178 ? 2.659 -0.987 -16.506 1.00 90.19 178 ALA A CA 1
ATOM 1339 C C . ALA A 1 178 ? 1.895 -1.868 -15.507 1.00 90.19 178 ALA A C 1
ATOM 1341 O O . ALA A 1 178 ? 0.778 -1.524 -15.121 1.00 90.19 178 ALA A O 1
ATOM 1342 N N . ASN A 1 179 ? 2.521 -2.952 -15.038 1.00 90.25 179 ASN A N 1
ATOM 1343 C CA . ASN A 1 179 ? 1.947 -3.824 -14.020 1.00 90.25 179 ASN A CA 1
ATOM 1344 C C . ASN A 1 179 ? 1.760 -3.101 -12.676 1.00 90.25 179 ASN A C 1
ATOM 1346 O O . ASN A 1 179 ? 0.701 -3.220 -12.067 1.00 90.25 179 ASN A O 1
ATOM 1350 N N . ALA A 1 180 ? 2.747 -2.308 -12.241 1.00 87.88 180 ALA A N 1
ATOM 1351 C CA . ALA A 1 180 ? 2.643 -1.512 -11.016 1.00 87.88 180 ALA A CA 1
ATOM 1352 C C . ALA A 1 180 ? 1.473 -0.519 -11.084 1.00 87.88 180 ALA A C 1
ATOM 1354 O O . ALA A 1 180 ? 0.626 -0.492 -10.196 1.00 87.88 180 ALA A O 1
ATOM 1355 N N . ARG A 1 181 ? 1.352 0.223 -12.191 1.00 87.25 181 ARG A N 1
ATOM 1356 C CA . ARG A 1 181 ? 0.258 1.181 -12.402 1.00 87.25 181 ARG A CA 1
ATOM 1357 C C . ARG A 1 181 ? -1.118 0.513 -12.400 1.00 87.25 181 ARG A C 1
ATOM 1359 O O . ARG A 1 181 ? -2.073 1.084 -11.880 1.00 87.25 181 ARG A O 1
ATOM 1366 N N . LEU A 1 182 ? -1.229 -0.667 -13.007 1.00 86.50 182 LEU A N 1
ATOM 1367 C CA . LEU A 1 182 ? -2.477 -1.423 -13.027 1.00 86.50 182 LEU A CA 1
ATOM 1368 C C . LEU A 1 182 ? -2.837 -1.928 -11.622 1.00 86.50 182 LEU A C 1
ATOM 1370 O O . LEU A 1 182 ? -3.980 -1.783 -11.201 1.00 86.50 182 LEU A O 1
ATOM 1374 N N . SER A 1 183 ? -1.857 -2.457 -10.883 1.00 87.12 183 SER A N 1
ATOM 1375 C CA . SER A 1 183 ? -2.047 -2.887 -9.496 1.00 87.12 183 SER A CA 1
ATOM 1376 C C . SER A 1 183 ? -2.478 -1.733 -8.591 1.00 87.12 183 SER A C 1
ATOM 1378 O O . SER A 1 183 ? -3.365 -1.925 -7.765 1.00 87.12 183 SER A O 1
ATOM 1380 N N . ASP A 1 184 ? -1.877 -0.550 -8.730 1.00 87.00 184 ASP A N 1
ATOM 1381 C CA . ASP A 1 184 ? -2.237 0.625 -7.928 1.00 87.00 184 ASP A CA 1
ATOM 1382 C C . ASP A 1 184 ? -3.674 1.069 -8.208 1.00 87.00 184 ASP A C 1
ATOM 1384 O O . ASP A 1 184 ? -4.431 1.351 -7.281 1.00 87.00 184 ASP A O 1
ATOM 1388 N N . ARG A 1 185 ? -4.077 1.068 -9.485 1.00 86.69 185 ARG A N 1
ATOM 1389 C CA . ARG A 1 185 ? -5.451 1.377 -9.885 1.00 86.69 185 ARG A CA 1
ATOM 1390 C C . ARG A 1 185 ? -6.451 0.389 -9.289 1.00 86.69 185 ARG A C 1
ATOM 1392 O O . ARG A 1 185 ? -7.453 0.825 -8.734 1.00 86.69 185 ARG A O 1
ATOM 1399 N N . PHE A 1 186 ? -6.173 -0.913 -9.373 1.00 88.81 186 PHE A N 1
ATOM 1400 C CA . PHE A 1 186 ? -7.056 -1.930 -8.800 1.00 88.81 186 PHE A CA 1
ATOM 1401 C C . PHE A 1 186 ? -7.191 -1.788 -7.288 1.00 88.81 186 PHE A C 1
ATOM 1403 O O . PHE A 1 186 ? -8.303 -1.847 -6.785 1.00 88.81 186 PHE A O 1
ATOM 1410 N N . ARG A 1 187 ? -6.089 -1.538 -6.571 1.00 86.69 187 ARG A N 1
ATOM 1411 C CA . ARG A 1 187 ? -6.130 -1.314 -5.117 1.00 86.69 187 ARG A CA 1
ATOM 1412 C C . ARG A 1 187 ? -6.943 -0.077 -4.749 1.00 86.69 187 ARG A C 1
ATOM 1414 O O . ARG A 1 187 ? -7.698 -0.118 -3.787 1.00 86.69 187 ARG A O 1
ATOM 1421 N N . ALA A 1 188 ? -6.802 1.011 -5.506 1.00 87.00 188 ALA A N 1
ATOM 1422 C CA . ALA A 1 188 ? -7.596 2.215 -5.288 1.00 87.00 188 ALA A CA 1
ATOM 1423 C C . ALA A 1 188 ? -9.086 1.954 -5.556 1.00 87.00 188 ALA A C 1
ATOM 1425 O O . ALA A 1 188 ? -9.922 2.309 -4.735 1.00 87.00 188 ALA A O 1
ATOM 1426 N N . GLU A 1 189 ? -9.430 1.295 -6.666 1.00 88.00 189 GLU A N 1
ATOM 1427 C CA . GLU A 1 189 ? -10.817 0.931 -6.983 1.00 88.00 189 GLU A CA 1
ATOM 1428 C C . GLU A 1 189 ? -11.416 -0.036 -5.947 1.00 88.00 189 GLU A C 1
ATOM 1430 O O . GLU A 1 189 ? -12.555 0.155 -5.526 1.00 88.00 189 GLU A O 1
ATOM 1435 N N . GLU A 1 190 ? -10.648 -1.026 -5.489 1.00 88.56 190 GLU A N 1
ATOM 1436 C CA . GLU A 1 190 ? -11.041 -1.943 -4.418 1.00 88.56 190 GLU A CA 1
ATOM 1437 C C . GLU A 1 190 ? -11.303 -1.177 -3.120 1.00 88.56 190 GLU A C 1
ATOM 1439 O O . GLU A 1 190 ? -12.382 -1.308 -2.554 1.00 88.56 190 GLU A O 1
ATOM 1444 N N . TYR A 1 191 ? -10.387 -0.303 -2.696 1.00 86.56 191 TYR A N 1
ATOM 1445 C CA . TYR A 1 191 ? -10.572 0.523 -1.503 1.00 86.56 191 TYR A CA 1
ATOM 1446 C C . TYR A 1 191 ? -11.824 1.411 -1.594 1.00 86.56 191 TYR A C 1
ATOM 1448 O O . TYR A 1 191 ? -12.616 1.444 -0.658 1.00 86.56 191 TYR A O 1
ATOM 1456 N N . ARG A 1 192 ? -12.081 2.049 -2.746 1.00 89.19 192 ARG A N 1
ATOM 1457 C CA . ARG A 1 192 ? -13.321 2.815 -2.983 1.00 89.19 192 ARG A CA 1
ATOM 1458 C C . ARG A 1 192 ? -14.575 1.952 -2.885 1.00 89.19 192 ARG A C 1
ATOM 1460 O O . ARG A 1 192 ? -15.580 2.403 -2.350 1.00 89.19 192 ARG A O 1
ATOM 1467 N N . ASN A 1 193 ? -14.542 0.730 -3.415 1.00 88.12 193 ASN A N 1
ATOM 1468 C CA . ASN A 1 193 ? -15.673 -0.193 -3.307 1.00 88.12 193 ASN A CA 1
ATOM 1469 C C . ASN A 1 193 ? -15.932 -0.591 -1.852 1.00 88.12 193 ASN A C 1
ATOM 1471 O O . ASN A 1 193 ? -17.088 -0.645 -1.447 1.00 88.12 193 ASN A O 1
ATOM 1475 N N . ARG A 1 194 ? -14.874 -0.813 -1.067 1.00 88.12 194 ARG A N 1
ATOM 1476 C CA . ARG A 1 194 ? -14.991 -1.086 0.369 1.00 88.12 194 ARG A CA 1
ATOM 1477 C C . ARG A 1 194 ? -15.563 0.110 1.122 1.00 88.12 194 ARG A C 1
ATOM 1479 O O . ARG A 1 194 ? -16.447 -0.076 1.945 1.00 88.12 194 ARG A O 1
ATOM 1486 N N . LEU A 1 195 ? -15.125 1.328 0.794 1.00 86.88 195 LEU A N 1
ATOM 1487 C CA . LEU A 1 195 ? -15.695 2.552 1.363 1.00 86.88 195 LEU A CA 1
ATOM 1488 C C . LEU A 1 195 ? -17.187 2.661 1.059 1.00 86.88 195 LEU A C 1
ATOM 1490 O O . LEU A 1 195 ? -17.953 2.833 1.988 1.00 86.88 195 LEU A O 1
ATOM 1494 N N . ARG A 1 196 ? -17.620 2.450 -0.190 1.00 84.06 196 ARG A N 1
ATOM 1495 C CA . ARG A 1 196 ? -19.054 2.448 -0.549 1.00 84.06 196 ARG A CA 1
ATOM 1496 C C . ARG A 1 196 ? -19.869 1.369 0.162 1.00 84.06 196 ARG A C 1
ATOM 1498 O O . ARG A 1 196 ? -21.056 1.548 0.367 1.00 84.06 196 ARG A O 1
ATOM 1505 N N . ALA A 1 197 ? -19.256 0.233 0.486 1.00 81.56 197 ALA A N 1
ATOM 1506 C CA . ALA A 1 197 ? -19.932 -0.833 1.222 1.00 81.56 197 ALA A CA 1
ATOM 1507 C C . ALA A 1 197 ? -20.105 -0.502 2.716 1.00 81.56 197 ALA A C 1
ATOM 1509 O O . ALA A 1 197 ? -20.975 -1.072 3.368 1.00 81.56 197 ALA A O 1
ATOM 1510 N N . VAL A 1 198 ? -19.265 0.387 3.255 1.00 77.19 198 VAL A N 1
ATOM 1511 C CA . VAL A 1 198 ? -19.344 0.885 4.639 1.00 77.19 198 VAL A CA 1
ATOM 1512 C C . VAL A 1 198 ? -20.143 2.188 4.726 1.00 77.19 198 VAL A C 1
ATOM 1514 O O . VAL A 1 198 ? -20.789 2.445 5.740 1.00 77.19 198 VAL A O 1
ATOM 1517 N N . ASP A 1 199 ? -20.107 2.996 3.668 1.00 70.12 199 ASP A N 1
ATOM 1518 C CA . ASP A 1 199 ? -20.846 4.243 3.500 1.00 70.12 199 ASP A CA 1
ATOM 1519 C C . ASP A 1 199 ? -22.292 3.956 3.088 1.00 70.12 199 ASP A C 1
ATOM 1521 O O . ASP A 1 199 ? -22.713 4.156 1.950 1.00 70.12 199 ASP A O 1
ATOM 1525 N N . LEU A 1 200 ? -23.017 3.376 4.037 1.00 62.06 200 LEU A N 1
ATOM 1526 C CA . LEU A 1 200 ? -24.443 3.119 3.947 1.00 62.06 200 LEU A CA 1
ATOM 1527 C C . LEU A 1 200 ? -25.219 4.411 4.237 1.00 62.06 200 LEU A C 1
ATOM 1529 O O . LEU A 1 200 ? -24.741 5.273 4.983 1.00 62.06 200 LEU A O 1
ATOM 1533 N N . GLU A 1 201 ? -26.409 4.546 3.644 1.00 55.66 201 GLU A N 1
ATOM 1534 C CA . GLU A 1 201 ? -27.294 5.694 3.871 1.00 55.66 201 GLU A CA 1
ATOM 1535 C C . GLU A 1 201 ? -27.566 5.883 5.380 1.00 55.66 201 GLU A C 1
ATOM 1537 O O . GLU A 1 201 ? -27.500 4.912 6.141 1.00 55.66 201 GLU A O 1
ATOM 1542 N N . PRO A 1 202 ? -27.868 7.105 5.862 1.00 44.03 202 PRO A N 1
ATOM 1543 C CA . PRO A 1 202 ? -28.209 7.317 7.268 1.00 44.03 202 PRO A CA 1
ATOM 1544 C C . PRO A 1 202 ? -29.327 6.354 7.716 1.00 44.03 202 PRO A C 1
ATOM 1546 O O . PRO A 1 202 ? -30.457 6.464 7.249 1.00 44.03 202 PRO A O 1
ATOM 1549 N N . GLY A 1 203 ? -28.997 5.397 8.594 1.00 52.41 203 GLY A N 1
ATOM 1550 C CA . GLY A 1 203 ? -29.916 4.354 9.083 1.00 52.41 203 GLY A CA 1
ATOM 1551 C C . GLY A 1 203 ? -29.749 2.966 8.448 1.00 52.41 203 GLY A C 1
ATOM 1552 O O . GLY A 1 203 ? -30.366 2.010 8.905 1.00 52.41 203 GLY A O 1
ATOM 1553 N N . GLU A 1 204 ? -28.896 2.807 7.437 1.00 59.00 204 GLU A N 1
ATOM 1554 C CA . GLU A 1 204 ? -28.598 1.511 6.831 1.00 59.00 204 GLU A CA 1
ATOM 1555 C C . GLU A 1 204 ? -27.300 0.935 7.436 1.00 59.00 204 GLU A C 1
ATOM 1557 O O . GLU A 1 204 ? -26.300 1.631 7.620 1.00 59.00 204 GLU A O 1
ATOM 1562 N N . ARG A 1 205 ? -27.333 -0.339 7.857 1.00 71.44 205 ARG A N 1
ATOM 1563 C CA . ARG A 1 205 ? -26.255 -0.995 8.628 1.00 71.44 205 ARG A CA 1
ATOM 1564 C C . ARG A 1 205 ? -25.768 -2.265 7.933 1.00 71.44 205 ARG A C 1
ATOM 1566 O O . ARG A 1 205 ? -26.601 -2.969 7.357 1.00 71.44 205 ARG A O 1
ATOM 1573 N N . PRO A 1 206 ? -24.466 -2.615 8.015 1.00 71.62 206 PRO A N 1
ATOM 1574 C CA . PRO A 1 206 ? -23.963 -3.826 7.375 1.00 71.62 206 PRO A CA 1
ATOM 1575 C C . PRO A 1 206 ? -24.707 -5.066 7.883 1.00 71.62 206 PRO A C 1
ATOM 1577 O O . PRO A 1 206 ? -24.850 -5.253 9.091 1.00 71.62 206 PRO A O 1
ATOM 1580 N N . GLU A 1 207 ? -25.125 -5.955 6.977 1.00 72.94 207 GLU A N 1
ATOM 1581 C CA . GLU A 1 207 ? -25.868 -7.187 7.319 1.00 72.94 207 GLU A CA 1
ATOM 1582 C C . GLU A 1 207 ? -25.106 -8.125 8.271 1.00 72.94 207 GLU A C 1
ATOM 1584 O O . GLU A 1 207 ? -25.687 -8.998 8.908 1.00 72.94 207 GLU A O 1
ATOM 1589 N N . MET A 1 208 ? -23.788 -7.958 8.345 1.00 75.56 208 MET A N 1
ATOM 1590 C CA . MET A 1 208 ? -22.876 -8.740 9.173 1.00 75.56 208 MET A CA 1
ATOM 1591 C C . MET A 1 208 ? -22.887 -8.323 10.654 1.00 75.56 208 MET A C 1
ATOM 1593 O O . MET A 1 208 ? -22.452 -9.113 11.497 1.00 75.56 208 MET A O 1
ATOM 1597 N N . LEU A 1 209 ? -23.394 -7.131 10.991 1.00 77.56 209 LEU A N 1
ATOM 1598 C CA . LEU A 1 209 ? -23.585 -6.740 12.387 1.00 77.56 209 LEU A CA 1
ATOM 1599 C C . LEU A 1 209 ? -24.689 -7.595 13.039 1.00 77.56 209 LEU A C 1
ATOM 1601 O O . LEU A 1 209 ? -25.731 -7.805 12.416 1.00 77.56 209 LEU A O 1
ATOM 1605 N N . PRO A 1 210 ? -24.502 -8.066 14.288 1.00 79.31 210 PRO A N 1
ATOM 1606 C CA . PRO A 1 210 ? -25.555 -8.735 15.047 1.00 79.31 210 PRO A CA 1
ATOM 1607 C C . PRO A 1 210 ? -26.817 -7.876 15.150 1.00 79.31 210 PRO A C 1
ATOM 1609 O O . PRO A 1 210 ? -26.720 -6.656 15.285 1.00 79.31 210 PRO A O 1
ATOM 1612 N N . ASP A 1 211 ? -27.992 -8.508 15.147 1.00 79.50 211 ASP A N 1
ATOM 1613 C CA . ASP A 1 211 ? -29.282 -7.802 15.188 1.00 79.50 211 ASP A CA 1
ATOM 1614 C C . ASP A 1 211 ? -29.418 -6.880 16.410 1.00 79.50 211 ASP A C 1
ATOM 1616 O O . ASP A 1 211 ? -30.038 -5.828 16.316 1.00 79.50 211 ASP A O 1
ATOM 1620 N N . GLU A 1 212 ? -28.811 -7.243 17.544 1.00 76.69 212 GLU A N 1
ATOM 1621 C CA . GLU A 1 212 ? -28.777 -6.417 18.758 1.00 76.69 212 GLU A CA 1
ATOM 1622 C C . GLU A 1 212 ? -27.977 -5.123 18.574 1.00 76.69 212 GLU A C 1
ATOM 1624 O O . GLU A 1 212 ? -28.427 -4.059 19.001 1.00 76.69 212 GLU A O 1
ATOM 1629 N N . GLU A 1 213 ? -26.836 -5.189 17.882 1.00 76.50 213 GLU A N 1
ATOM 1630 C CA . GLU A 1 213 ? -26.054 -4.000 17.558 1.00 76.50 213 GLU A CA 1
ATOM 1631 C C . GLU A 1 213 ? -26.775 -3.187 16.489 1.00 76.50 213 GLU A C 1
ATOM 1633 O O . GLU A 1 213 ? -26.954 -1.991 16.667 1.00 76.50 213 GLU A O 1
ATOM 1638 N N . ARG A 1 214 ? -27.314 -3.816 15.439 1.00 74.19 214 ARG A N 1
ATOM 1639 C CA . ARG A 1 214 ? -28.118 -3.109 14.427 1.00 74.19 214 ARG A CA 1
ATOM 1640 C C . ARG A 1 214 ? -29.307 -2.372 15.049 1.00 74.19 214 ARG A C 1
ATOM 1642 O O . ARG A 1 214 ? -29.466 -1.179 14.826 1.00 74.19 214 ARG A O 1
ATOM 1649 N N . ALA A 1 215 ? -30.076 -3.036 15.909 1.00 70.81 215 ALA A N 1
ATOM 1650 C CA . ALA A 1 215 ? -31.204 -2.424 16.607 1.00 70.81 215 ALA A CA 1
ATOM 1651 C C . ALA A 1 215 ? -30.770 -1.283 17.546 1.00 70.81 215 ALA A C 1
ATOM 1653 O O . ALA A 1 215 ? -31.447 -0.256 17.618 1.00 70.81 215 ALA A O 1
ATOM 1654 N N . ALA A 1 216 ? -29.635 -1.423 18.240 1.00 67.31 216 ALA A N 1
ATOM 1655 C CA . ALA A 1 216 ? -29.072 -0.358 19.074 1.00 67.31 216 ALA A CA 1
ATOM 1656 C C . ALA A 1 216 ? -28.577 0.852 18.252 1.00 67.31 216 ALA A C 1
ATOM 1658 O O . ALA A 1 216 ? -28.563 1.986 18.746 1.00 67.31 216 ALA A O 1
ATOM 1659 N N . LEU A 1 217 ? -28.174 0.624 17.000 1.00 65.94 217 LEU A N 1
ATOM 1660 C CA . LEU A 1 217 ? -27.753 1.662 16.063 1.00 65.94 217 LEU A CA 1
ATOM 1661 C C . LEU A 1 217 ? -28.931 2.385 15.393 1.00 65.94 217 LEU A C 1
ATOM 1663 O O . LEU A 1 217 ? -28.804 3.578 15.107 1.00 65.94 217 LEU A O 1
ATOM 1667 N N . ASP A 1 218 ? -30.048 1.692 15.168 1.00 65.12 218 ASP A N 1
ATOM 1668 C CA . ASP A 1 218 ? -31.252 2.229 14.514 1.00 65.12 218 ASP A CA 1
ATOM 1669 C C . ASP A 1 218 ? -32.176 2.963 15.506 1.00 65.12 218 ASP A C 1
ATOM 1671 O O . ASP A 1 218 ? -32.864 3.917 15.152 1.00 65.12 218 ASP A O 1
ATOM 1675 N N . GLY A 1 219 ? -32.142 2.597 16.793 1.00 57.06 219 GLY A N 1
ATOM 1676 C CA . GLY A 1 219 ? -32.995 3.165 17.848 1.00 57.06 219 GLY A CA 1
ATOM 1677 C C . GLY A 1 219 ? -32.747 4.634 18.234 1.00 57.06 219 GLY A C 1
ATOM 1678 O O . GLY A 1 219 ? -33.270 5.075 19.256 1.00 57.06 219 GLY A O 1
ATOM 1679 N N . ARG A 1 220 ? -31.954 5.405 17.471 1.00 51.12 220 ARG A N 1
ATOM 1680 C CA . ARG A 1 220 ? -31.636 6.819 17.769 1.00 51.12 220 ARG A CA 1
ATOM 1681 C C . ARG A 1 220 ? -32.469 7.846 16.982 1.00 51.12 220 ARG A C 1
ATOM 1683 O O . ARG A 1 220 ? -32.211 9.038 17.134 1.00 51.12 220 ARG A O 1
ATOM 1690 N N . GLU A 1 221 ? -33.473 7.437 16.199 1.00 44.53 221 GLU A N 1
ATOM 1691 C CA . GLU A 1 221 ? -34.364 8.389 15.504 1.00 44.53 221 GLU A CA 1
ATOM 1692 C C . GLU A 1 221 ? -35.543 8.937 16.340 1.00 44.53 221 GLU A C 1
ATOM 1694 O O . GLU A 1 221 ? -36.058 9.994 15.992 1.00 44.53 221 GLU A O 1
ATOM 1699 N N . ASP A 1 222 ? -35.914 8.358 17.489 1.00 41.06 222 ASP A N 1
ATOM 1700 C CA . ASP A 1 222 ? -37.157 8.738 18.208 1.00 41.06 222 ASP A CA 1
ATOM 1701 C C . ASP A 1 222 ? -36.929 9.420 19.577 1.00 41.06 222 ASP A C 1
ATOM 1703 O O . ASP A 1 222 ? -37.584 9.141 20.581 1.00 41.06 222 ASP A O 1
ATOM 1707 N N . GLY A 1 223 ? -35.949 10.328 19.640 1.00 38.34 223 GLY A N 1
ATOM 1708 C CA . GLY A 1 223 ? -35.568 11.044 20.868 1.00 38.34 223 GLY A CA 1
ATOM 1709 C C . GLY A 1 223 ? -35.751 12.564 20.849 1.00 38.34 223 GLY A C 1
ATOM 1710 O O . GLY A 1 223 ? -35.327 13.227 21.795 1.00 38.34 223 GLY A O 1
ATOM 1711 N N . ARG A 1 224 ? -36.335 13.151 19.796 1.00 32.59 224 ARG A N 1
ATOM 1712 C CA . ARG A 1 224 ? -36.746 14.565 19.815 1.00 32.59 224 ARG A CA 1
ATOM 1713 C C . ARG A 1 224 ? -38.256 14.631 20.046 1.00 32.59 224 ARG A C 1
ATOM 1715 O O . ARG A 1 224 ? -38.988 14.130 19.199 1.00 32.59 224 ARG A O 1
ATOM 1722 N N . PRO A 1 225 ? -38.745 15.256 21.133 1.00 33.50 225 PRO A N 1
ATOM 1723 C CA . PRO A 1 225 ? -40.157 15.588 21.209 1.00 33.50 225 PRO A CA 1
ATOM 1724 C C . PRO A 1 225 ? -40.456 16.529 20.041 1.00 33.50 225 PRO A C 1
ATOM 1726 O O . PRO A 1 225 ? -39.861 17.603 19.939 1.00 33.50 225 PRO A O 1
ATOM 1729 N N . SER A 1 226 ? -41.338 16.113 19.138 1.00 36.69 226 SER A N 1
ATOM 1730 C CA . SER A 1 226 ? -41.966 17.010 18.179 1.00 36.69 226 SER A CA 1
ATOM 1731 C C . SER A 1 226 ? -42.627 18.145 18.962 1.00 36.69 226 SER A C 1
ATOM 1733 O O . SER A 1 226 ? -43.497 17.902 19.796 1.00 36.69 226 SER A O 1
ATOM 1735 N N . GLU A 1 227 ? -42.216 19.387 18.704 1.00 44.75 227 GLU A N 1
ATOM 1736 C CA . GLU A 1 227 ? -42.755 20.623 19.301 1.00 44.75 227 GLU A CA 1
ATOM 1737 C C . GLU A 1 227 ? -44.242 20.886 18.953 1.00 44.75 227 GLU A C 1
ATOM 1739 O O . GLU A 1 227 ? -44.734 22.001 19.107 1.00 44.75 227 GLU A O 1
ATOM 1744 N N . GLU A 1 228 ? -44.988 19.880 18.495 1.00 45.88 228 GLU A N 1
ATOM 1745 C CA . GLU A 1 228 ? -46.342 20.033 17.957 1.00 45.88 228 GLU A CA 1
ATOM 1746 C C . GLU A 1 228 ? -47.461 19.826 18.999 1.00 45.88 228 GLU A C 1
ATOM 1748 O O . GLU A 1 228 ? -48.590 20.242 18.760 1.00 45.88 228 GLU A O 1
ATOM 1753 N N . ASP A 1 229 ? -47.155 19.324 20.203 1.00 45.66 229 ASP A N 1
ATOM 1754 C CA . ASP A 1 229 ? -48.158 19.132 21.273 1.00 45.66 229 ASP A CA 1
ATOM 1755 C C . ASP A 1 229 ? -48.242 20.292 22.289 1.00 45.66 229 ASP A C 1
ATOM 1757 O O . ASP A 1 229 ? -49.045 20.260 23.223 1.00 45.66 229 ASP A O 1
ATOM 1761 N N . ALA A 1 230 ? -47.449 21.358 22.129 1.00 46.81 230 ALA A N 1
ATOM 1762 C CA . ALA A 1 230 ? -47.442 22.485 23.071 1.00 46.81 230 ALA A CA 1
ATOM 1763 C C . ALA A 1 230 ? -48.474 23.589 22.762 1.00 46.81 230 ALA A C 1
ATOM 1765 O O . ALA A 1 230 ? -48.510 24.591 23.478 1.00 46.81 230 ALA A O 1
ATOM 1766 N N . HIS A 1 231 ? -49.308 23.441 21.724 1.00 47.59 231 HIS A N 1
ATOM 1767 C CA . HIS A 1 231 ? -50.168 24.536 21.259 1.00 47.59 231 HIS A CA 1
ATOM 1768 C C . HIS A 1 231 ? -51.681 24.379 21.478 1.00 47.59 231 HIS A C 1
ATOM 1770 O O . HIS A 1 231 ? -52.406 25.306 21.117 1.00 47.59 231 HIS A O 1
ATOM 1776 N N . ASP A 1 232 ? -52.160 23.307 22.126 1.00 48.38 232 ASP A N 1
ATOM 1777 C CA . ASP A 1 232 ? -53.606 23.100 22.372 1.00 48.38 232 ASP A CA 1
ATOM 1778 C C . ASP A 1 232 ? -54.009 23.036 23.861 1.00 48.38 232 ASP A C 1
ATOM 1780 O O . ASP A 1 232 ? -54.982 22.396 24.254 1.00 48.38 232 ASP A O 1
ATOM 1784 N N . ALA A 1 233 ? -53.267 23.739 24.718 1.00 45.06 233 ALA A N 1
ATOM 1785 C CA . ALA A 1 233 ? -53.684 24.028 26.091 1.00 45.06 233 ALA A CA 1
ATOM 1786 C C . ALA A 1 233 ? -53.628 25.540 26.359 1.00 45.06 233 ALA A C 1
ATOM 1788 O O . ALA A 1 233 ? -52.785 26.025 27.116 1.00 45.06 233 ALA A O 1
ATOM 1789 N N . GLY A 1 234 ? -54.523 26.282 25.701 1.00 39.19 234 GLY A N 1
ATOM 1790 C CA . GLY A 1 234 ? -54.798 27.703 25.937 1.00 39.19 234 GLY A CA 1
ATOM 1791 C C . GLY A 1 234 ? -56.290 27.966 26.056 1.00 39.19 234 GLY A C 1
ATOM 1792 O O . GLY A 1 234 ? -57.021 27.561 25.129 1.00 39.19 234 GLY A O 1
#

pLDDT: mean 82.56, std 14.93, range [32.59, 98.31]